Protein 7SRQ (pdb70)

Structure (mmCIF, N/CA/C/O backbone):
data_7SRQ
#
_entry.id   7SRQ
#
_cell.length_a   1.00
_cell.length_b   1.00
_cell.length_c   1.00
_cell.angle_alpha   90.00
_cell.angle_beta   90.00
_cell.angle_gamma   90.00
#
_symmetry.space_group_name_H-M   'P 1'
#
loop_
_entity.id
_entity.type
_entity.pdbx_description
1 polymer '5-hydroxytryptamine receptor 2B'
2 non-polymer 2-acetamido-2-deoxy-beta-D-glucopyranose
3 non-polymer (8alpha)-N,N-diethyl-6-methyl-9,10-didehydroergoline-8-carboxamide
#
loop_
_atom_site.group_PDB
_atom_site.id
_atom_site.type_symbol
_atom_site.label_atom_id
_atom_site.label_alt_id
_atom_site.label_comp_id
_atom_site.label_asym_id
_atom_site.label_entity_id
_atom_site.label_seq_id
_atom_site.pdbx_PDB_ins_code
_atom_site.Cartn_x
_atom_site.Cartn_y
_atom_site.Cartn_z
_atom_site.occupancy
_atom_site.B_iso_or_equiv
_atom_site.auth_seq_id
_atom_site.auth_comp_id
_atom_site.auth_asym_id
_atom_site.auth_atom_id
_atom_site.pdbx_PDB_model_num
ATOM 1 N N . TRP A 1 21 ? 151.748 131.746 156.158 1.00 62.30 56 TRP R N 1
ATOM 2 C CA . TRP A 1 21 ? 150.660 132.657 156.493 1.00 62.30 56 TRP R CA 1
A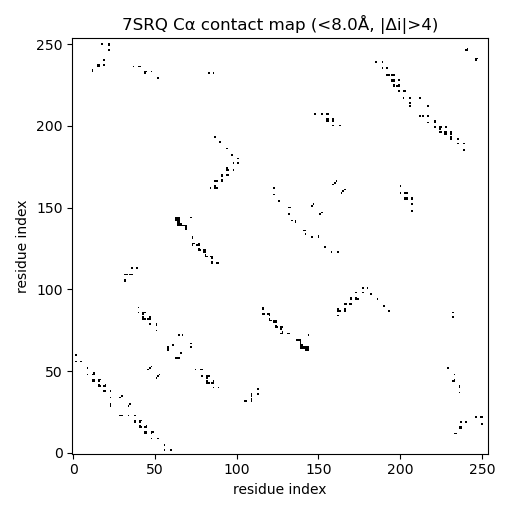TOM 3 C C . TRP A 1 21 ? 150.554 133.761 155.445 1.00 62.30 56 TRP R C 1
ATOM 4 O O . TRP A 1 21 ? 150.956 133.577 154.296 1.00 62.30 56 TRP R O 1
ATOM 15 N N . ALA A 1 22 ? 150.006 134.910 155.848 1.00 56.36 57 AL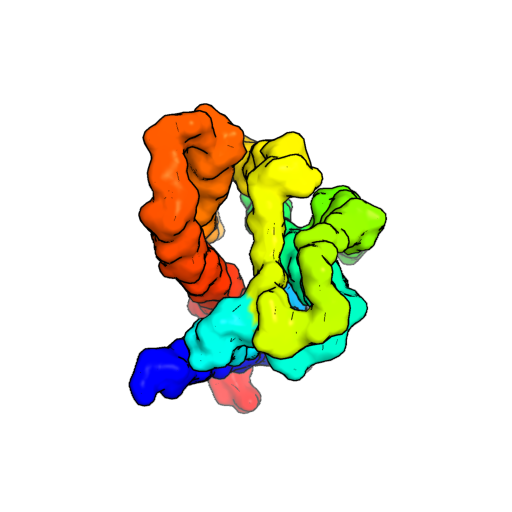A R N 1
ATOM 16 C CA . ALA A 1 22 ? 149.905 136.041 154.933 1.00 56.36 57 ALA R CA 1
ATOM 17 C C . ALA A 1 22 ? 151.271 136.644 154.634 1.00 56.36 57 ALA R C 1
ATOM 18 O O . ALA A 1 22 ? 151.435 137.338 153.624 1.00 56.36 57 ALA R O 1
ATOM 20 N N . ALA A 1 23 ? 152.258 136.396 155.499 1.00 53.49 58 ALA R N 1
ATOM 21 C CA . ALA A 1 23 ? 153.591 136.950 155.287 1.00 53.49 58 ALA R CA 1
ATOM 22 C C . ALA A 1 23 ? 154.227 136.399 154.017 1.00 53.49 58 ALA R C 1
ATOM 23 O O . ALA A 1 23 ? 154.903 137.131 153.285 1.00 53.49 58 ALA R O 1
ATOM 25 N N . LEU A 1 24 ? 154.032 135.106 153.744 1.00 53.38 59 LEU R N 1
ATOM 26 C CA . LEU A 1 24 ? 154.589 134.517 152.530 1.00 53.38 59 LEU R CA 1
ATOM 27 C C . LEU A 1 24 ? 153.984 135.149 151.281 1.00 53.38 59 LEU R C 1
ATOM 28 O O . LEU A 1 24 ? 154.705 135.473 150.329 1.00 53.38 59 LEU R O 1
ATOM 30 N N . LEU A 1 25 ? 152.662 135.334 151.268 1.00 51.93 60 LEU R N 1
ATOM 31 C CA . LEU A 1 25 ? 152.014 135.983 150.132 1.00 51.93 60 LEU R CA 1
ATOM 32 C C . LEU A 1 25 ? 152.492 137.421 149.979 1.00 51.93 60 LEU R C 1
ATOM 33 O O . LEU A 1 25 ? 152.761 137.884 148.863 1.00 51.93 60 LEU R O 1
ATOM 35 N N . ILE A 1 26 ? 152.615 138.142 151.095 1.00 50.66 61 ILE R N 1
ATOM 36 C CA . ILE A 1 26 ? 153.100 139.515 151.028 1.00 50.66 61 ILE R CA 1
ATOM 37 C C . ILE A 1 26 ? 154.509 139.563 150.453 1.00 50.66 61 ILE R C 1
ATOM 38 O O . ILE A 1 26 ? 154.803 140.409 149.607 1.00 50.66 61 ILE R O 1
ATOM 43 N N . LEU A 1 27 ? 155.393 138.660 150.883 1.00 49.29 62 LEU R N 1
ATOM 44 C CA . LEU A 1 27 ? 156.753 138.628 150.348 1.00 49.29 62 LEU R CA 1
ATOM 45 C C . LEU A 1 27 ? 156.753 138.290 148.860 1.00 49.29 62 LEU R C 1
ATOM 46 O O . LEU A 1 27 ? 157.540 138.845 148.079 1.00 49.29 62 LEU R O 1
ATOM 48 N N . MET A 1 28 ? 155.889 137.358 148.455 1.00 50.17 63 MET R N 1
ATOM 49 C CA . MET A 1 28 ? 155.747 137.014 147.048 1.00 50.17 63 MET R CA 1
ATOM 50 C C . MET A 1 28 ? 155.181 138.166 146.226 1.00 50.17 63 MET R C 1
ATOM 51 O O . MET A 1 28 ? 155.337 138.166 145.001 1.00 50.17 63 MET R O 1
ATOM 56 N N . VAL A 1 29 ? 154.521 139.136 146.865 1.00 48.24 64 VAL R N 1
ATOM 57 C CA . VAL A 1 29 ? 154.114 140.368 146.189 1.00 48.24 64 VAL R CA 1
ATOM 58 C C . VAL A 1 29 ? 155.202 141.441 146.215 1.00 48.24 64 VAL R C 1
ATOM 59 O O . VAL A 1 29 ? 155.284 142.252 145.282 1.00 48.24 64 VAL R O 1
ATOM 63 N N . ILE A 1 30 ? 156.044 141.470 147.249 1.00 46.06 65 ILE R N 1
ATOM 64 C CA . ILE A 1 30 ? 157.190 142.377 147.265 1.00 46.06 65 ILE R CA 1
ATOM 65 C C . ILE A 1 30 ? 158.238 142.020 146.217 1.00 46.06 65 ILE R C 1
ATOM 66 O O . ILE A 1 30 ? 158.810 142.932 145.601 1.00 46.06 65 ILE R O 1
ATOM 71 N N . ILE A 1 31 ? 158.511 140.730 146.001 1.00 47.33 66 ILE R N 1
ATOM 72 C CA . ILE A 1 31 ? 159.534 140.341 145.023 1.00 47.33 66 ILE R CA 1
ATOM 73 C C . ILE A 1 31 ? 159.303 140.974 143.652 1.00 47.33 66 ILE R C 1
ATOM 74 O O . ILE A 1 31 ? 160.272 141.478 143.058 1.00 47.33 66 ILE R O 1
ATOM 79 N N . PRO A 1 32 ? 158.083 140.988 143.094 1.00 44.47 67 PRO R N 1
ATOM 80 C CA . PRO A 1 32 ? 157.890 141.677 141.807 1.00 44.47 67 PRO R CA 1
ATOM 81 C C . PRO A 1 32 ? 158.236 143.154 141.840 1.00 44.47 67 PRO R C 1
ATOM 82 O O . PRO A 1 32 ? 158.641 143.702 140.811 1.00 44.47 67 PRO R O 1
ATOM 86 N N . THR A 1 33 ? 158.076 143.822 142.984 1.00 43.40 68 THR R N 1
ATOM 87 C CA . THR A 1 33 ? 158.413 145.241 143.050 1.00 43.40 68 THR R CA 1
ATOM 88 C C . THR A 1 33 ? 159.897 145.463 142.780 1.00 43.40 68 THR R C 1
ATOM 89 O O . THR A 1 33 ? 160.270 146.372 142.030 1.00 43.40 68 THR R O 1
ATOM 93 N N . ILE A 1 34 ? 160.758 144.634 143.372 1.00 44.95 69 ILE R N 1
ATOM 94 C CA . ILE A 1 34 ? 162.184 144.718 143.078 1.00 44.95 69 ILE R CA 1
ATOM 95 C C . ILE A 1 34 ? 162.464 144.261 141.651 1.00 44.95 69 ILE R C 1
ATOM 96 O O . ILE A 1 34 ? 163.275 144.867 140.940 1.00 44.95 69 ILE R O 1
ATOM 101 N N . GLY A 1 35 ? 161.801 143.190 141.207 1.00 45.90 70 GLY R N 1
ATOM 102 C CA . GLY A 1 35 ? 162.108 142.639 139.893 1.00 45.90 70 GLY R CA 1
ATOM 103 C C . GLY A 1 35 ? 161.784 143.587 138.752 1.00 45.90 70 GLY R C 1
ATOM 104 O O . GLY A 1 35 ? 162.591 143.779 137.838 1.00 45.90 70 GLY R O 1
ATOM 105 N N . GLY A 1 36 ? 160.598 144.192 138.786 1.00 44.32 71 GLY R N 1
ATOM 106 C CA . GLY A 1 36 ? 160.164 145.007 137.663 1.00 44.32 71 GLY R CA 1
ATOM 107 C C . GLY A 1 36 ? 161.026 146.238 137.461 1.00 44.32 71 GLY R C 1
ATOM 108 O O . GLY A 1 36 ? 161.389 146.578 136.332 1.00 44.32 71 GLY R O 1
ATOM 109 N N . ASN A 1 37 ? 161.358 146.927 138.552 1.00 44.57 72 ASN R N 1
ATOM 110 C CA . ASN A 1 37 ? 162.165 148.136 138.441 1.00 44.57 72 ASN R CA 1
ATOM 111 C C . ASN A 1 37 ? 163.565 147.836 137.920 1.00 44.57 72 ASN R C 1
ATOM 112 O O . ASN A 1 37 ? 164.091 148.592 137.092 1.00 44.57 72 ASN R O 1
ATOM 117 N N . THR A 1 38 ? 164.184 146.747 138.383 1.00 48.17 73 THR R N 1
ATOM 118 C CA . THR A 1 38 ? 165.515 146.412 137.891 1.00 48.17 73 THR R CA 1
ATOM 119 C C . THR A 1 38 ? 165.456 145.959 136.436 1.00 48.17 73 THR R C 1
ATOM 120 O O . THR A 1 38 ? 166.369 146.241 135.654 1.00 48.17 73 THR R O 1
ATOM 124 N N . LEU A 1 39 ? 164.366 145.294 136.039 1.00 50.79 74 LEU R N 1
ATOM 125 C CA . LEU A 1 39 ? 164.184 144.977 134.624 1.00 50.79 74 LEU R CA 1
ATOM 126 C C . LEU A 1 39 ? 164.070 146.241 133.780 1.00 50.79 74 LEU R C 1
ATOM 127 O O . LEU A 1 39 ? 164.666 146.329 132.700 1.00 50.79 74 LEU R O 1
ATOM 132 N N . VAL A 1 40 ? 163.318 147.234 134.258 1.00 49.89 75 VAL R N 1
ATOM 133 C CA . VAL A 1 40 ? 163.157 148.475 133.499 1.00 49.89 75 VAL R CA 1
ATOM 134 C C . VAL A 1 40 ? 164.491 149.206 133.377 1.00 49.89 75 VAL R C 1
ATOM 135 O O . VAL A 1 40 ? 164.865 149.677 132.294 1.00 49.89 75 VAL R O 1
ATOM 139 N N . ILE A 1 41 ? 165.230 149.311 134.485 1.00 50.01 76 ILE R N 1
ATOM 140 C CA . ILE A 1 41 ? 166.502 150.025 134.430 1.00 50.01 76 ILE R CA 1
ATOM 141 C C . ILE A 1 41 ? 167.512 149.267 133.573 1.00 50.01 76 ILE R C 1
ATOM 142 O O . ILE A 1 41 ? 168.317 149.884 132.864 1.00 50.01 76 ILE R O 1
ATOM 147 N N . LEU A 1 42 ? 167.482 147.929 133.600 1.00 52.11 77 LEU R N 1
ATOM 148 C CA . LEU A 1 42 ? 168.353 147.149 132.729 1.00 52.11 77 LEU R CA 1
ATOM 149 C C . LEU A 1 42 ? 167.991 147.350 131.264 1.00 52.11 77 LEU R C 1
ATOM 150 O O . LEU A 1 42 ? 168.875 147.421 130.404 1.00 52.11 77 LEU R O 1
ATOM 152 N N . ALA A 1 43 ? 166.694 147.433 130.959 1.00 52.98 78 ALA R N 1
ATOM 153 C CA . ALA A 1 43 ? 166.270 147.689 129.587 1.00 52.98 78 ALA R CA 1
ATOM 154 C C . ALA A 1 43 ? 166.756 149.050 129.112 1.00 52.98 78 ALA R C 1
ATOM 155 O O . ALA A 1 43 ? 167.207 149.200 127.970 1.00 52.98 78 ALA R O 1
ATOM 157 N N . VAL A 1 44 ? 166.666 150.061 129.977 1.00 50.37 79 VAL R N 1
ATOM 158 C CA . VAL A 1 44 ? 167.109 151.397 129.589 1.00 50.37 79 VAL R CA 1
ATOM 159 C C . VAL A 1 44 ? 168.624 151.436 129.407 1.00 50.37 79 VAL R C 1
ATOM 160 O O . VAL A 1 44 ? 169.132 152.030 128.448 1.00 50.37 79 VAL R O 1
ATOM 164 N N . SER A 1 45 ? 169.372 150.807 130.319 1.00 54.15 80 SER R N 1
ATOM 165 C CA . SER A 1 45 ? 170.828 150.922 130.287 1.00 54.15 80 SER R CA 1
ATOM 166 C C . SER A 1 45 ? 171.448 150.044 129.203 1.00 54.15 80 SER R C 1
ATOM 167 O O . SER A 1 45 ? 172.482 150.401 128.627 1.00 54.15 80 SER R O 1
ATOM 170 N N . LEU A 1 46 ? 170.843 148.888 128.919 1.00 55.24 81 LEU R N 1
ATOM 171 C CA . LEU A 1 46 ? 171.476 147.923 128.026 1.00 55.24 81 LEU R CA 1
ATOM 172 C C . LEU A 1 46 ? 171.398 148.359 126.568 1.00 55.24 81 LEU R C 1
ATOM 173 O O . LEU A 1 46 ? 172.382 148.238 125.828 1.00 55.24 81 LEU R O 1
ATOM 175 N N . GLU A 1 47 ? 170.248 148.866 126.134 1.00 56.50 82 GLU R N 1
ATOM 176 C CA . GLU A 1 47 ? 170.009 149.146 124.727 1.00 56.50 82 GLU R CA 1
ATOM 177 C C . GLU A 1 47 ? 170.229 150.621 124.424 1.00 56.50 82 GLU R C 1
ATOM 178 O O . GLU A 1 47 ? 170.258 151.469 125.320 1.00 56.50 82 GLU R O 1
ATOM 180 N N . LYS A 1 48 ? 170.387 150.914 123.131 1.00 57.36 83 LYS R N 1
ATOM 181 C CA . LYS A 1 48 ? 170.610 152.270 122.657 1.00 57.36 83 LYS R CA 1
ATOM 182 C C . LYS A 1 48 ? 169.482 152.811 121.790 1.00 57.36 83 LYS R C 1
ATOM 183 O O . LYS A 1 48 ? 169.451 154.021 121.538 1.00 57.36 83 LYS R O 1
ATOM 185 N N . LYS A 1 49 ? 168.562 151.963 121.326 1.00 56.00 84 LYS R N 1
ATOM 186 C CA . LYS A 1 49 ? 167.439 152.445 120.530 1.00 56.00 84 LYS R CA 1
ATOM 187 C C . LYS A 1 49 ? 166.349 153.067 121.391 1.00 56.00 84 LYS R C 1
ATOM 188 O O . LYS A 1 49 ? 165.444 153.714 120.853 1.00 56.00 84 LYS R O 1
ATOM 190 N N . LEU A 1 50 ? 166.413 152.884 122.710 1.00 54.38 85 LEU R N 1
ATOM 191 C CA . LEU A 1 50 ? 165.448 153.449 123.643 1.00 54.38 85 LEU R CA 1
ATOM 192 C C . LEU A 1 50 ? 166.036 154.598 124.453 1.00 54.38 85 LEU R C 1
ATOM 193 O O . LEU A 1 50 ? 165.634 154.808 125.602 1.00 54.38 85 LEU R O 1
ATOM 198 N N . GLN A 1 51 ? 166.978 155.344 123.879 1.00 52.71 86 GLN R N 1
ATOM 199 C CA . GLN A 1 51 ? 167.735 156.353 124.609 1.00 52.71 86 GLN R CA 1
ATOM 200 C C . GLN A 1 51 ? 167.126 157.746 124.543 1.00 52.71 86 GLN R C 1
ATOM 201 O O . GLN A 1 51 ? 167.764 158.699 125.000 1.00 52.71 86 GLN R O 1
ATOM 207 N N . TYR A 1 52 ? 165.925 157.899 123.986 1.00 49.63 87 TYR R N 1
ATOM 208 C CA . TYR A 1 52 ? 165.314 159.220 123.915 1.00 49.63 87 TYR R CA 1
ATOM 209 C C . TYR A 1 52 ? 165.007 159.736 125.316 1.00 49.63 87 TYR R C 1
ATOM 210 O O . TYR A 1 52 ? 164.782 158.959 126.248 1.00 49.63 87 TYR R O 1
ATOM 219 N N . ALA A 1 53 ? 165.005 161.065 125.455 1.00 44.32 88 ALA R N 1
ATOM 220 C CA . ALA A 1 53 ? 165.055 161.700 126.768 1.00 44.32 88 ALA R CA 1
ATOM 221 C C . ALA A 1 53 ? 163.846 161.391 127.642 1.00 44.32 88 ALA R C 1
ATOM 222 O O . ALA A 1 53 ? 163.959 161.462 128.871 1.00 44.32 88 ALA R O 1
ATOM 224 N N . THR A 1 54 ? 162.695 161.059 127.053 1.00 44.59 89 THR R N 1
ATOM 225 C CA . THR A 1 54 ? 161.504 160.827 127.866 1.00 44.59 89 THR R CA 1
ATOM 226 C C . THR A 1 54 ? 161.653 159.578 128.729 1.00 44.59 89 THR R C 1
ATOM 227 O O . THR A 1 54 ? 161.003 159.456 129.773 1.00 44.59 89 THR R O 1
ATOM 231 N N . ASN A 1 55 ? 162.507 158.640 128.311 1.00 45.70 90 ASN R N 1
ATOM 232 C CA . ASN A 1 55 ? 162.734 157.435 129.105 1.00 45.70 90 ASN R CA 1
ATOM 233 C C . ASN A 1 55 ? 163.605 157.732 130.320 1.00 45.70 90 ASN R C 1
ATOM 234 O O . ASN A 1 55 ? 163.545 157.021 131.335 1.00 45.70 90 ASN R O 1
ATOM 239 N N . TYR A 1 56 ? 164.429 158.778 130.233 1.00 43.55 91 TYR R N 1
ATOM 240 C CA . TYR A 1 56 ? 165.245 159.170 131.374 1.00 43.55 91 TYR R CA 1
ATOM 241 C C . TYR A 1 56 ? 164.370 159.562 132.555 1.00 43.55 91 TYR R C 1
ATOM 242 O O . TYR A 1 56 ? 164.756 159.376 133.715 1.00 43.55 91 TYR R O 1
ATOM 251 N N . PHE A 1 57 ? 163.186 160.112 132.280 1.00 40.26 92 PHE R N 1
ATOM 252 C CA . PHE A 1 57 ? 162.269 160.459 133.358 1.00 40.26 92 PHE R CA 1
ATOM 253 C C . PHE A 1 57 ? 161.628 159.214 133.960 1.00 40.26 92 PHE R C 1
ATOM 254 O O . PHE A 1 57 ? 161.392 159.163 135.172 1.00 40.26 92 PHE R O 1
ATOM 262 N N . LEU A 1 58 ? 161.331 158.208 133.131 1.00 40.95 93 LEU R N 1
ATOM 263 C CA . LEU A 1 58 ? 160.833 156.934 133.643 1.00 40.95 93 LEU R CA 1
ATOM 264 C C . LEU A 1 58 ? 161.869 156.240 134.514 1.00 40.95 93 LEU R C 1
ATOM 265 O O . LEU A 1 58 ? 161.514 155.469 135.417 1.00 40.95 93 LEU R O 1
ATOM 270 N N . MET A 1 59 ? 163.153 156.475 134.231 1.00 42.42 94 MET R N 1
ATOM 271 C CA . MET A 1 59 ? 164.209 155.945 135.089 1.00 42.42 94 MET R CA 1
ATOM 272 C C . MET A 1 59 ? 164.029 156.401 136.534 1.00 42.42 94 MET R C 1
ATOM 273 O O . MET A 1 59 ? 164.344 155.657 137.473 1.00 42.42 94 MET R O 1
ATOM 278 N N . SER A 1 60 ? 163.539 157.628 136.732 1.00 38.67 95 SER R N 1
ATOM 279 C CA . SER A 1 60 ? 163.312 158.132 138.083 1.00 38.67 95 SER R CA 1
ATOM 280 C C . SER A 1 60 ? 162.241 157.325 138.805 1.00 38.67 95 SER R C 1
ATOM 281 O O . SER A 1 60 ? 162.417 156.949 139.971 1.00 38.67 95 SER R O 1
ATOM 284 N N . LEU A 1 61 ? 161.126 157.041 138.126 1.00 38.67 96 LEU R N 1
ATOM 285 C CA . LEU A 1 61 ? 160.113 156.171 138.713 1.00 38.67 96 LEU R CA 1
ATOM 286 C C . LEU A 1 61 ? 160.687 154.799 139.025 1.00 38.67 96 LEU R C 1
ATOM 287 O O . LEU A 1 61 ? 160.428 154.238 140.098 1.00 38.67 96 LEU R O 1
ATOM 292 N N . ALA A 1 62 ? 161.476 154.246 138.101 1.00 39.19 97 ALA R N 1
ATOM 293 C CA . ALA A 1 62 ? 162.053 152.925 138.326 1.00 39.19 97 ALA R CA 1
ATOM 294 C C . ALA A 1 62 ? 162.907 152.902 139.588 1.00 39.19 97 ALA R C 1
ATOM 295 O O . ALA A 1 62 ? 162.723 152.038 140.454 1.00 39.19 97 ALA R O 1
ATOM 297 N N . VAL A 1 63 ? 163.820 153.865 139.728 1.00 38.67 98 VAL R N 1
ATOM 298 C CA . VAL A 1 63 ? 164.737 153.849 140.866 1.00 38.67 98 VAL R CA 1
ATOM 299 C C . VAL A 1 63 ? 163.988 154.133 142.164 1.00 38.67 98 VAL R C 1
ATOM 300 O O . VAL A 1 63 ? 164.270 153.527 143.206 1.00 38.67 98 VAL R O 1
ATOM 304 N N . ALA A 1 64 ? 163.006 155.042 142.123 1.00 38.67 99 ALA R N 1
ATOM 305 C CA . ALA A 1 64 ? 162.250 155.353 143.332 1.00 38.67 99 ALA R CA 1
ATOM 306 C C . ALA A 1 64 ? 161.455 154.147 143.815 1.00 38.67 99 ALA R C 1
ATOM 307 O O . ALA A 1 64 ? 161.483 153.811 145.007 1.00 38.67 99 ALA R O 1
ATOM 309 N N . ASP A 1 65 ? 160.744 153.476 142.905 1.00 38.67 100 ASP R N 1
ATOM 310 C CA . ASP A 1 65 ? 159.969 152.304 143.297 1.00 38.67 100 ASP R CA 1
ATOM 311 C C . ASP A 1 65 ? 160.877 151.167 143.750 1.00 38.67 100 ASP R C 1
ATOM 312 O O . ASP A 1 65 ? 160.537 150.430 144.685 1.00 38.67 100 ASP R O 1
ATOM 317 N N . LEU A 1 66 ? 162.036 151.009 143.103 1.00 38.67 101 LEU R N 1
ATOM 318 C CA . LEU A 1 66 ? 162.986 149.993 143.541 1.00 38.67 101 LEU R CA 1
ATOM 319 C C . LEU A 1 66 ? 163.451 150.254 144.965 1.00 38.67 101 LEU R C 1
ATOM 320 O O . LEU A 1 66 ? 163.501 149.332 145.786 1.00 38.67 101 LEU R O 1
ATOM 325 N N . LEU A 1 67 ? 163.787 151.508 145.279 1.00 38.67 102 LEU R N 1
ATOM 326 C CA . LEU A 1 67 ? 164.209 151.839 146.636 1.00 38.67 102 LEU R CA 1
ATOM 327 C C . LEU A 1 67 ? 163.085 151.602 147.637 1.00 38.67 102 LEU R C 1
ATOM 328 O O . LEU A 1 67 ? 163.320 151.073 148.733 1.00 38.67 102 LEU R O 1
ATOM 333 N N . VAL A 1 68 ? 161.855 151.983 147.277 1.00 38.67 103 VAL R N 1
ATOM 334 C CA . VAL A 1 68 ? 160.720 151.767 148.172 1.00 38.67 103 VAL R CA 1
ATOM 335 C C . VAL A 1 68 ? 160.575 150.286 148.491 1.00 38.67 103 VAL R C 1
ATOM 336 O O . VAL A 1 68 ? 160.548 149.887 149.661 1.00 38.67 103 VAL R O 1
ATOM 340 N N . GLY A 1 69 ? 160.532 149.448 147.454 1.00 38.67 104 GLY R N 1
ATOM 341 C CA . GLY A 1 69 ? 160.372 148.021 147.677 1.00 38.67 104 GLY R CA 1
ATOM 342 C C . GLY A 1 69 ? 161.536 147.410 148.433 1.00 38.67 104 GLY R C 1
ATOM 343 O O . GLY A 1 69 ? 161.350 146.502 149.248 1.00 38.67 104 GLY R O 1
ATOM 344 N N . LEU A 1 70 ? 162.750 147.898 148.177 1.00 38.67 105 LEU R N 1
ATOM 345 C CA . LEU A 1 70 ? 163.928 147.331 148.820 1.00 38.67 105 LEU R CA 1
ATOM 346 C C . LEU A 1 70 ? 163.973 147.661 150.306 1.00 38.67 105 LEU R C 1
ATOM 347 O O . LEU A 1 70 ? 164.384 146.824 151.117 1.00 38.67 105 LEU R O 1
ATOM 352 N N . PHE A 1 71 ? 163.557 148.869 150.688 1.00 38.67 106 PHE R N 1
ATOM 353 C CA . PHE A 1 71 ? 163.774 149.339 152.051 1.00 38.67 106 PHE R CA 1
ATOM 354 C C . PHE A 1 71 ? 162.496 149.415 152.878 1.00 38.67 106 PHE R C 1
ATOM 355 O O . PHE A 1 71 ? 162.432 148.825 153.960 1.00 38.67 106 PHE R O 1
ATOM 363 N N . VAL A 1 72 ? 161.473 150.130 152.407 1.00 38.67 107 VAL R N 1
ATOM 364 C CA . VAL A 1 72 ? 160.347 150.465 153.276 1.00 38.67 107 VAL R CA 1
ATOM 365 C C . VAL A 1 72 ? 159.505 149.230 153.577 1.00 38.67 107 VAL R C 1
ATOM 366 O O . VAL A 1 72 ? 159.116 148.992 154.727 1.00 38.67 107 VAL R O 1
ATOM 370 N N . MET A 1 73 ? 159.206 148.434 152.554 1.00 38.67 108 MET R N 1
ATOM 371 C CA . MET A 1 73 ? 158.264 147.323 152.675 1.00 38.67 108 MET R CA 1
ATOM 372 C C . MET A 1 73 ? 158.704 146.246 153.668 1.00 38.67 108 MET R C 1
ATOM 373 O O . MET A 1 73 ? 157.878 145.801 154.477 1.00 38.67 108 MET R O 1
ATOM 378 N N . PRO A 1 74 ? 159.960 145.774 153.637 1.00 38.67 109 PRO R N 1
ATOM 379 C CA . PRO A 1 74 ? 160.359 144.760 154.629 1.00 38.67 109 PRO R CA 1
ATOM 380 C C . PRO A 1 74 ? 160.198 145.223 156.066 1.00 38.67 109 PRO R C 1
ATOM 381 O O . PRO A 1 74 ? 159.794 144.433 156.930 1.00 38.67 109 PRO R O 1
ATOM 385 N N . ILE A 1 75 ? 160.505 146.490 156.345 1.00 38.67 110 ILE R N 1
ATOM 386 C CA . ILE A 1 75 ? 160.354 147.005 157.701 1.00 38.67 110 ILE R CA 1
ATOM 387 C C . ILE A 1 75 ? 158.892 146.958 158.120 1.00 38.67 110 ILE R C 1
ATOM 388 O O . ILE A 1 75 ? 158.568 146.598 159.257 1.00 38.67 110 ILE R O 1
ATOM 393 N N . ALA A 1 76 ? 157.987 147.307 157.204 1.00 38.67 111 ALA R N 1
ATOM 394 C CA . ALA A 1 76 ? 156.561 147.200 157.492 1.00 38.67 111 ALA R CA 1
ATOM 395 C C . ALA A 1 76 ? 156.155 145.753 157.746 1.00 38.67 111 ALA R C 1
ATOM 396 O O . ALA A 1 76 ? 155.336 145.477 158.630 1.00 38.67 111 ALA R O 1
ATOM 398 N N . LEU A 1 77 ? 156.712 144.815 156.975 1.00 39.34 112 LEU R N 1
ATOM 399 C CA . LEU A 1 77 ? 156.376 143.408 157.177 1.00 39.34 112 LEU R CA 1
ATOM 400 C C . LEU A 1 77 ? 156.806 142.931 158.561 1.00 39.34 112 LEU R C 1
ATOM 401 O O . LEU A 1 77 ? 156.042 142.251 159.256 1.00 39.34 112 LEU R O 1
ATOM 406 N N . LEU A 1 78 ? 158.028 143.275 158.979 1.00 39.29 113 LEU R N 1
ATOM 407 C CA . LEU A 1 78 ? 158.470 142.901 160.323 1.00 39.29 113 LEU R CA 1
ATOM 408 C C . LEU A 1 78 ? 157.670 143.622 161.404 1.00 39.29 113 LEU R C 1
ATOM 409 O O . LEU A 1 78 ? 157.441 143.067 162.485 1.00 39.29 113 LEU R O 1
ATOM 414 N N . THR A 1 79 ? 157.242 144.859 161.139 1.00 39.25 114 THR R N 1
ATOM 415 C CA . THR A 1 79 ? 156.388 145.559 162.095 1.00 39.25 114 THR R CA 1
ATOM 416 C C . THR A 1 79 ? 155.042 144.858 162.235 1.00 39.25 114 THR R C 1
ATOM 417 O O . THR A 1 79 ? 154.432 144.869 163.310 1.00 39.25 114 THR R O 1
ATOM 421 N N . ILE A 1 80 ? 154.556 144.254 161.151 1.00 40.84 115 ILE R N 1
ATOM 422 C CA . ILE A 1 80 ? 153.350 143.436 161.242 1.00 40.84 115 ILE R CA 1
ATOM 423 C C . ILE A 1 80 ? 153.628 142.156 162.025 1.00 40.84 115 ILE R C 1
ATOM 424 O O . ILE A 1 80 ? 152.824 141.742 162.868 1.00 40.84 115 ILE R O 1
ATOM 429 N N . MET A 1 81 ? 154.768 141.510 161.760 1.00 44.34 116 MET R N 1
ATOM 430 C CA . MET A 1 81 ? 155.081 140.245 162.423 1.00 44.34 116 MET R CA 1
ATOM 431 C C . MET A 1 81 ? 155.269 140.431 163.925 1.00 44.34 116 MET R C 1
ATOM 432 O O . MET A 1 81 ? 154.639 139.736 164.730 1.00 44.34 116 MET R O 1
ATOM 437 N N . PHE A 1 82 ? 156.132 141.364 164.322 1.00 42.35 117 PHE R N 1
ATOM 438 C CA . PHE A 1 82 ? 156.353 141.690 165.727 1.00 42.35 117 PHE R CA 1
ATOM 439 C C . PHE A 1 82 ? 155.424 142.844 166.078 1.00 42.35 117 PHE R C 1
ATOM 440 O O . PHE A 1 82 ? 155.551 143.939 165.522 1.00 42.35 117 PHE R O 1
ATOM 448 N N . GLU A 1 83 ? 154.516 142.613 167.026 1.00 41.49 118 GLU R N 1
ATOM 449 C CA . GLU A 1 83 ? 153.349 143.474 167.167 1.00 41.49 118 GLU R CA 1
ATOM 450 C C . GLU A 1 83 ? 153.719 144.873 167.643 1.00 41.49 118 GLU R C 1
ATOM 451 O O . GLU A 1 83 ? 153.899 145.105 168.843 1.00 41.49 118 GLU R O 1
ATOM 453 N N . ALA A 1 84 ? 153.824 145.805 166.692 1.00 41.30 119 ALA R N 1
ATOM 454 C CA . ALA A 1 84 ? 154.039 147.226 166.971 1.00 41.30 119 ALA R CA 1
ATOM 455 C C . ALA A 1 84 ? 155.318 147.466 167.769 1.00 41.30 119 ALA R C 1
ATOM 456 O O . ALA A 1 84 ? 155.482 148.498 168.423 1.00 41.30 119 ALA R O 1
ATOM 458 N N . MET A 1 85 ? 156.246 146.515 167.703 1.00 40.44 120 MET R N 1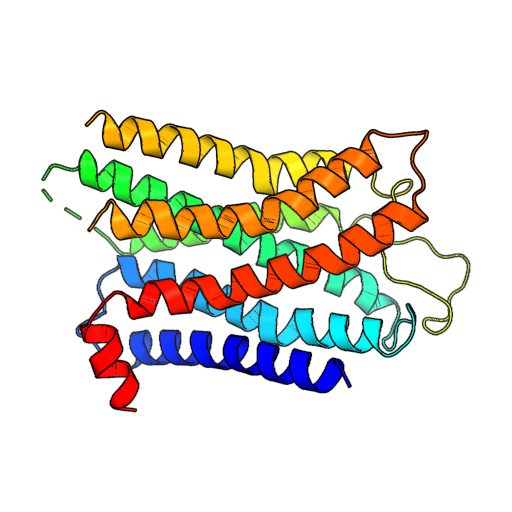
ATOM 459 C CA . MET A 1 85 ? 157.496 146.581 168.451 1.00 40.44 120 MET R CA 1
ATOM 460 C C . MET A 1 85 ? 158.631 146.863 167.480 1.00 40.44 120 MET R C 1
ATOM 461 O O . MET A 1 85 ? 158.766 146.175 166.462 1.00 40.44 120 MET R O 1
ATOM 466 N N . TRP A 1 86 ? 159.439 147.868 167.791 1.00 38.67 121 TRP R N 1
ATOM 467 C CA . TRP A 1 86 ? 160.561 148.210 166.931 1.00 38.67 121 TRP R CA 1
ATOM 468 C C . TRP A 1 86 ? 161.696 147.211 167.132 1.00 38.67 121 TRP R C 1
ATOM 469 O O . TRP A 1 86 ? 162.194 147.063 168.257 1.00 38.67 121 TRP R O 1
ATOM 480 N N . PRO A 1 87 ? 162.133 146.513 166.083 1.00 38.67 122 PRO R N 1
ATOM 481 C CA . PRO A 1 87 ? 163.271 145.586 166.205 1.00 38.67 122 PRO R CA 1
ATOM 482 C C . PRO A 1 87 ? 164.635 146.212 165.933 1.00 38.67 122 PRO R C 1
ATOM 483 O O . PRO A 1 87 ? 165.603 145.462 165.768 1.00 38.67 122 PRO R O 1
ATOM 487 N N . LEU A 1 88 ? 164.730 147.536 165.885 1.00 38.67 123 LEU R N 1
ATOM 488 C CA . LEU A 1 88 ? 165.960 148.229 165.528 1.00 38.67 123 LEU R CA 1
ATOM 489 C C . LEU A 1 88 ? 166.301 149.263 166.595 1.00 38.67 123 LEU R C 1
ATOM 490 O O . LEU A 1 88 ? 165.474 149.534 167.475 1.00 38.67 123 LEU R O 1
ATOM 495 N N . PRO A 1 89 ? 167.502 149.844 166.571 1.00 38.67 124 PRO R N 1
ATOM 496 C CA . PRO A 1 89 ? 167.816 150.917 167.520 1.00 38.67 124 PRO R CA 1
ATOM 497 C C . PRO A 1 89 ? 166.866 152.098 167.386 1.00 38.67 124 PRO R C 1
ATOM 498 O O . PRO A 1 89 ? 166.197 152.279 166.366 1.00 38.67 124 PRO R O 1
ATOM 502 N N . LEU A 1 90 ? 166.816 152.909 168.447 1.00 38.67 125 LEU R N 1
ATOM 503 C CA . LEU A 1 90 ? 165.894 154.039 168.498 1.00 38.67 125 LEU R CA 1
ATOM 504 C C . LEU A 1 90 ? 166.183 155.072 167.416 1.00 38.67 125 LEU R C 1
ATOM 505 O O . LEU A 1 90 ? 165.248 155.603 166.806 1.00 38.67 125 LEU R O 1
ATOM 510 N N . VAL A 1 91 ? 167.461 155.368 167.166 1.00 38.67 126 VAL R N 1
ATOM 511 C CA . VAL A 1 91 ? 167.822 156.444 166.245 1.00 38.67 126 VAL R CA 1
ATOM 512 C C . VAL A 1 91 ? 167.277 156.176 164.848 1.00 38.67 126 VAL R C 1
ATOM 513 O O . VAL A 1 91 ? 166.957 157.112 164.106 1.00 38.67 126 VAL R O 1
ATOM 517 N N . LEU A 1 92 ? 167.142 154.904 164.473 1.00 38.67 127 LEU R N 1
ATOM 518 C CA . LEU A 1 92 ? 166.652 154.568 163.143 1.00 38.67 127 LEU R CA 1
ATOM 519 C C . LEU A 1 92 ? 165.161 154.833 162.978 1.00 38.67 127 LEU R C 1
ATOM 520 O O . LEU A 1 92 ? 164.676 154.858 161.842 1.00 38.67 127 LEU R O 1
ATOM 525 N N . CYS A 1 93 ? 164.423 155.022 164.074 1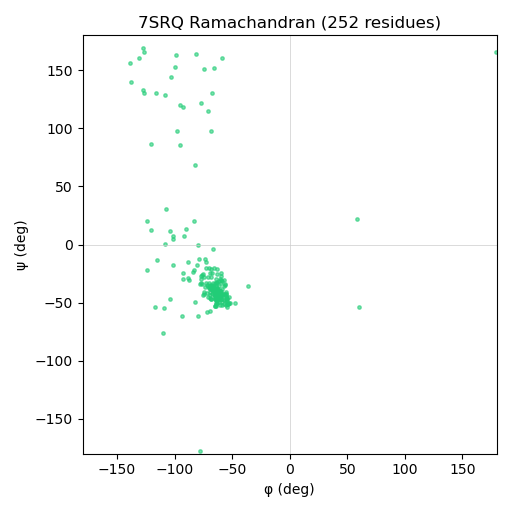.00 38.67 128 CYS R N 1
ATOM 526 C CA . CYS A 1 93 ? 162.978 155.222 163.958 1.00 38.67 128 CYS R CA 1
ATOM 527 C C . CYS A 1 93 ? 162.611 156.486 163.192 1.00 38.67 128 CYS R C 1
ATOM 528 O O . CYS A 1 93 ? 161.758 156.404 162.290 1.00 38.67 128 CYS R O 1
ATOM 531 N N . PRO A 1 94 ? 163.176 157.667 163.481 1.00 38.67 129 PRO R N 1
ATOM 532 C CA . PRO A 1 94 ? 162.843 158.832 162.646 1.00 38.67 129 PRO R CA 1
ATOM 533 C C . PRO A 1 94 ? 163.290 158.683 161.205 1.00 38.67 129 PRO R C 1
ATOM 534 O O . PRO A 1 94 ? 162.495 158.924 160.285 1.00 38.67 129 PRO R O 1
ATOM 538 N N . ALA A 1 95 ? 164.541 158.263 160.987 1.00 38.67 130 ALA R N 1
ATOM 539 C CA . ALA A 1 95 ? 165.096 158.212 159.638 1.00 38.67 130 ALA R CA 1
ATOM 540 C C . ALA A 1 95 ? 164.225 157.378 158.709 1.00 38.67 130 ALA R C 1
ATOM 541 O O . ALA A 1 95 ? 163.878 157.825 157.608 1.00 38.67 130 ALA R O 1
ATOM 543 N N . TRP A 1 96 ? 163.843 156.174 159.145 1.00 38.67 131 TRP R N 1
ATOM 544 C CA . TRP A 1 96 ? 162.942 155.348 158.349 1.00 38.67 131 TRP R CA 1
ATOM 545 C C . TRP A 1 96 ? 161.701 156.126 157.945 1.00 38.67 131 TRP R C 1
ATOM 546 O O . TRP A 1 96 ? 161.358 156.190 156.757 1.00 38.67 131 TRP R O 1
ATOM 557 N N . LEU A 1 97 ? 161.043 156.768 158.915 1.00 38.67 132 LEU R N 1
ATOM 558 C CA . LEU A 1 97 ? 159.859 157.557 158.602 1.00 38.67 132 LEU R CA 1
ATOM 559 C C . LEU A 1 97 ? 160.182 158.622 157.566 1.00 38.67 132 LEU R C 1
ATOM 560 O O . LEU A 1 97 ? 159.425 158.816 156.607 1.00 38.67 132 LEU R O 1
ATOM 565 N N . PHE A 1 98 ? 161.328 159.291 157.724 1.00 38.67 133 PHE R N 1
ATOM 566 C CA . PHE A 1 98 ? 161.764 160.263 156.730 1.00 38.67 133 PHE R CA 1
ATOM 567 C C . PHE A 1 98 ? 161.775 159.645 155.341 1.00 38.67 133 PHE R C 1
ATOM 568 O O . PHE A 1 98 ? 161.163 160.182 154.407 1.00 38.67 133 PHE R O 1
ATOM 576 N N . LEU A 1 99 ? 162.405 158.476 155.202 1.00 38.67 134 LEU R N 1
ATOM 577 C CA . LEU A 1 99 ? 162.423 157.806 153.909 1.00 38.67 134 LEU R CA 1
ATOM 578 C C . LEU A 1 99 ? 161.014 157.484 153.438 1.00 38.67 134 LEU R C 1
ATOM 579 O O . LEU A 1 99 ? 160.700 157.674 152.257 1.00 38.67 134 LEU R O 1
ATOM 584 N N . ASP A 1 100 ? 160.146 157.047 154.354 1.00 38.67 135 ASP R N 1
ATOM 585 C CA . ASP A 1 100 ? 158.778 156.701 153.981 1.00 38.67 135 ASP R CA 1
ATOM 586 C C . ASP A 1 100 ? 158.063 157.899 153.369 1.00 38.67 135 ASP R C 1
ATOM 587 O O . ASP A 1 100 ? 157.145 157.742 152.556 1.00 38.67 135 ASP R O 1
ATOM 592 N N . VAL A 1 101 ? 158.482 159.111 153.738 1.00 38.67 136 VAL R N 1
ATOM 593 C CA . VAL A 1 101 ? 157.864 160.301 153.161 1.00 38.67 136 VAL R CA 1
ATOM 594 C C . VAL A 1 101 ? 158.647 160.764 151.940 1.00 38.67 136 VAL R C 1
ATOM 595 O O . VAL A 1 101 ? 158.082 161.341 151.003 1.00 38.67 136 VAL R O 1
ATOM 599 N N . LEU A 1 102 ? 159.956 160.505 151.922 1.00 38.67 137 LEU R N 1
ATOM 600 C CA . LEU A 1 102 ? 160.800 161.052 150.864 1.00 38.67 137 LEU R CA 1
ATOM 601 C C . LEU A 1 102 ? 160.499 160.399 149.522 1.00 38.67 137 LEU R C 1
ATOM 602 O O . LEU A 1 102 ? 160.355 161.084 148.503 1.00 38.67 137 LEU R O 1
ATOM 607 N N . PHE A 1 103 ? 160.398 159.071 149.502 1.00 38.67 138 PHE R N 1
ATOM 608 C CA . PHE A 1 103 ? 160.275 158.366 148.231 1.00 38.67 138 PHE R CA 1
ATOM 609 C C . PHE A 1 103 ? 158.838 158.364 147.726 1.00 38.67 138 PHE R C 1
ATOM 610 O O . PHE A 1 103 ? 158.587 158.698 146.561 1.00 38.67 138 PHE R O 1
ATOM 618 N N . SER A 1 104 ? 157.882 157.998 148.587 1.00 38.67 139 SER R N 1
ATOM 619 C CA . SER A 1 104 ? 156.490 157.892 148.156 1.00 38.67 139 SER R CA 1
ATOM 620 C C . SER A 1 104 ? 156.002 159.192 147.530 1.00 38.67 139 SER R C 1
ATOM 621 O O . SER A 1 104 ? 155.486 159.191 146.405 1.00 38.67 139 SER R O 1
ATOM 624 N N . THR A 1 105 ? 156.186 160.313 148.231 1.00 38.67 140 THR R N 1
ATOM 625 C CA . THR A 1 105 ? 155.834 161.609 147.661 1.00 38.67 140 THR R CA 1
ATOM 626 C C . THR A 1 105 ? 156.541 161.829 146.333 1.00 38.67 140 THR R C 1
ATOM 627 O O . THR A 1 105 ? 155.915 162.243 145.348 1.00 38.67 140 THR R O 1
ATOM 631 N N . ALA A 1 106 ? 157.837 161.509 146.277 1.00 38.67 141 ALA R N 1
ATOM 632 C CA . ALA A 1 106 ? 158.600 161.695 145.049 1.00 38.67 141 ALA R CA 1
ATOM 633 C C . ALA A 1 106 ? 157.967 160.942 143.890 1.00 38.67 141 ALA R C 1
ATOM 634 O O . ALA A 1 106 ? 158.064 161.373 142.735 1.00 38.67 141 ALA R O 1
ATOM 636 N N . SER A 1 107 ? 157.308 159.818 144.176 1.00 38.67 142 SER R N 1
ATOM 637 C CA . SER A 1 107 ? 156.608 159.098 143.120 1.00 38.67 142 SER R CA 1
ATOM 638 C C . SER A 1 107 ? 155.473 159.938 142.548 1.00 38.67 142 SER R C 1
ATOM 639 O O . SER A 1 107 ? 155.418 160.185 141.336 1.00 38.67 142 SER R O 1
ATOM 642 N N . ILE A 1 108 ? 154.593 160.439 143.419 1.00 38.67 143 ILE R N 1
ATOM 643 C CA . ILE A 1 108 ? 153.337 161.021 142.958 1.00 38.67 143 ILE R CA 1
ATOM 644 C C . ILE A 1 108 ? 153.598 162.215 142.053 1.00 38.67 143 ILE R C 1
ATOM 645 O O . ILE A 1 108 ? 153.067 162.294 140.937 1.00 38.67 143 ILE R O 1
ATOM 650 N N . TRP A 1 109 ? 154.452 163.137 142.497 1.00 38.67 144 TRP R N 1
ATOM 651 C CA . TRP A 1 109 ? 154.749 164.318 141.698 1.00 38.67 144 TRP R CA 1
ATOM 652 C C . TRP A 1 109 ? 155.273 163.944 140.320 1.00 38.67 144 TRP R C 1
ATOM 653 O O . TRP A 1 109 ? 154.945 164.619 139.335 1.00 38.67 144 TRP R O 1
ATOM 664 N N . HIS A 1 110 ? 156.052 162.859 140.223 1.00 38.67 145 HIS R N 1
ATOM 665 C CA . HIS A 1 110 ? 156.547 162.432 138.919 1.00 38.67 145 HIS R CA 1
ATOM 666 C C . HIS A 1 110 ? 155.401 162.243 137.939 1.00 38.67 145 HIS R C 1
ATOM 667 O O . HIS A 1 110 ? 155.454 162.744 136.808 1.00 38.67 145 HIS R O 1
ATOM 674 N N . LEU A 1 111 ? 154.339 161.555 138.369 1.00 38.67 146 LEU R N 1
ATOM 675 C CA . LEU A 1 111 ? 153.200 161.345 137.486 1.00 38.67 146 LEU R CA 1
ATOM 676 C C . LEU A 1 111 ? 152.668 162.672 136.967 1.00 38.67 146 LEU R C 1
ATOM 677 O O . LEU A 1 111 ? 152.393 162.813 135.768 1.00 38.67 146 LEU R O 1
ATOM 682 N N . CYS A 1 112 ? 152.571 163.672 137.848 1.00 38.67 147 CYS R N 1
ATOM 683 C CA . CYS A 1 112 ? 152.095 164.983 137.426 1.00 38.67 147 CYS R CA 1
ATOM 684 C C . CYS A 1 112 ? 152.915 165.509 136.257 1.00 38.67 147 CYS R C 1
ATOM 685 O O . CYS A 1 112 ? 152.351 165.964 135.252 1.00 38.67 147 CYS R O 1
ATOM 688 N N . ALA A 1 113 ? 154.244 165.398 136.347 1.00 38.67 148 ALA R N 1
ATOM 689 C CA . ALA A 1 113 ? 155.097 165.885 135.271 1.00 38.67 148 ALA R CA 1
ATOM 690 C C . ALA A 1 113 ? 154.714 165.247 133.945 1.00 38.67 148 ALA R C 1
ATOM 691 O O . ALA A 1 113 ? 154.588 165.943 132.928 1.00 38.67 148 ALA R O 1
ATOM 693 N N . ILE A 1 114 ? 154.450 163.935 133.953 1.00 38.67 149 ILE R N 1
ATOM 694 C CA . ILE A 1 114 ? 154.056 163.256 132.723 1.00 38.67 149 ILE R CA 1
ATOM 695 C C . ILE A 1 114 ? 152.858 163.953 132.102 1.00 38.67 149 ILE R C 1
ATOM 696 O O . ILE A 1 114 ? 152.876 164.311 130.916 1.00 38.67 149 ILE R O 1
ATOM 701 N N . SER A 1 115 ? 151.827 164.220 132.910 1.00 40.03 150 SER R N 1
ATOM 702 C CA . SER A 1 115 ? 150.659 164.923 132.397 1.00 40.03 150 SER R CA 1
ATOM 703 C C . SER A 1 115 ? 151.073 166.233 131.747 1.00 40.03 150 SER R C 1
ATOM 704 O O . SER A 1 115 ? 150.761 166.484 130.574 1.00 40.03 150 SER R O 1
ATOM 707 N N . VAL A 1 116 ? 151.858 167.039 132.468 1.00 40.48 151 VAL R N 1
ATOM 708 C CA . VAL A 1 116 ? 152.311 168.312 131.920 1.00 40.48 151 VAL R CA 1
ATOM 709 C C . VAL A 1 116 ? 153.018 168.084 130.594 1.00 40.48 151 VAL R C 1
ATOM 710 O O . VAL A 1 116 ? 152.732 168.762 129.597 1.00 40.48 151 VAL R O 1
ATOM 714 N N . ASP A 1 117 ? 153.899 167.080 130.546 1.00 42.91 152 ASP R N 1
ATOM 715 C CA . ASP A 1 117 ? 154.614 166.785 129.311 1.00 42.91 152 ASP R CA 1
ATOM 716 C C . ASP A 1 117 ? 153.637 166.596 128.162 1.00 42.91 152 ASP R C 1
ATOM 717 O O . ASP A 1 117 ? 153.736 167.274 127.130 1.00 42.91 152 ASP R O 1
ATOM 722 N N . ARG A 1 118 ? 152.632 165.736 128.358 1.00 46.77 153 ARG R N 1
ATOM 723 C CA . ARG A 1 118 ? 151.678 165.495 127.284 1.00 46.77 153 ARG R CA 1
ATOM 724 C C . ARG A 1 118 ? 150.983 166.786 126.886 1.00 46.77 153 ARG R C 1
ATOM 725 O O . ARG A 1 118 ? 150.845 167.080 125.692 1.00 46.77 153 ARG R O 1
ATOM 733 N N . TYR A 1 119 ? 150.598 167.601 127.875 1.00 45.19 154 TYR R N 1
ATOM 734 C CA . TYR A 1 119 ? 149.998 168.892 127.562 1.00 45.19 154 TYR R CA 1
ATOM 735 C C . TYR A 1 119 ? 150.894 169.682 126.624 1.00 45.19 154 TYR R C 1
ATOM 736 O O . TYR A 1 119 ? 150.457 170.117 125.550 1.00 45.19 154 TYR R O 1
ATOM 745 N N . ILE A 1 120 ? 152.174 169.815 126.981 1.00 46.85 155 ILE R N 1
ATOM 746 C CA . ILE A 1 120 ? 153.093 170.567 126.135 1.00 46.85 155 ILE R CA 1
ATOM 747 C C . ILE A 1 120 ? 153.123 169.956 124.743 1.00 46.85 155 ILE R C 1
ATOM 748 O O . ILE A 1 120 ? 153.034 170.664 123.732 1.00 46.85 155 ILE R O 1
ATOM 753 N N . ALA A 1 121 ? 153.166 168.622 124.676 1.00 46.71 156 ALA R N 1
ATOM 754 C CA . ALA A 1 121 ? 153.187 167.952 123.382 1.00 46.71 156 ALA R CA 1
ATOM 755 C C . ALA A 1 121 ? 151.958 168.322 122.566 1.00 46.71 156 ALA R C 1
ATOM 756 O O . ALA A 1 121 ? 152.064 168.648 121.378 1.00 46.71 156 ALA R O 1
ATOM 758 N N . ILE A 1 122 ? 150.785 168.325 123.204 1.00 46.46 157 ILE R N 1
ATOM 759 C CA . ILE A 1 122 ? 149.555 168.638 122.483 1.00 46.46 157 ILE R CA 1
ATOM 760 C C . ILE A 1 122 ? 149.606 170.064 121.953 1.00 46.46 157 ILE R C 1
ATOM 761 O O . ILE A 1 122 ? 149.065 170.369 120.883 1.00 46.46 157 ILE R O 1
ATOM 766 N N . LYS A 1 123 ? 150.283 170.956 122.679 1.00 47.70 158 LYS R N 1
ATOM 767 C CA . LYS A 1 123 ? 150.385 172.334 122.222 1.00 47.70 158 LYS R CA 1
ATOM 768 C C . LYS A 1 123 ? 151.738 172.601 121.572 1.00 47.70 158 LYS R C 1
ATOM 769 O O . LYS A 1 123 ? 152.055 173.751 121.245 1.00 47.70 158 LYS R O 1
ATOM 775 N N . LYS A 1 124 ? 152.547 171.553 121.367 1.00 52.50 159 LYS R N 1
ATOM 776 C CA . LYS A 1 124 ? 153.899 171.730 120.845 1.00 52.50 159 LYS R CA 1
ATOM 777 C C . LYS A 1 124 ? 153.904 172.109 119.365 1.00 52.50 159 LYS R C 1
ATOM 778 O O . LYS A 1 124 ? 154.452 173.161 119.010 1.00 52.50 159 LYS R O 1
ATOM 780 N N . PRO A 1 125 ? 153.315 171.302 118.461 1.00 54.97 160 PRO R N 1
ATOM 781 C CA . PRO A 1 125 ? 153.451 171.690 117.056 1.00 54.97 160 PRO R CA 1
ATOM 782 C C . PRO A 1 125 ? 152.429 172.741 116.636 1.00 54.97 160 PRO R C 1
ATOM 783 O O . PRO A 1 125 ? 151.946 172.683 115.504 1.00 54.97 160 PRO R O 1
ATOM 787 N N . SER A 1 133 ? 165.544 168.340 125.124 1.00 42.96 168 SER R N 1
ATOM 788 C CA . SER A 1 133 ? 166.969 168.188 125.390 1.00 42.96 168 SER R CA 1
ATOM 789 C C . SER A 1 133 ? 167.210 167.538 126.750 1.00 42.96 168 SER R C 1
ATOM 790 O O . SER A 1 133 ? 166.299 167.441 127.571 1.00 42.96 168 SER R O 1
ATOM 793 N N . ARG A 1 134 ? 168.447 167.089 126.976 1.00 44.42 169 ARG R N 1
ATOM 794 C CA . ARG A 1 134 ? 168.773 166.415 128.230 1.00 44.42 169 ARG R CA 1
ATOM 795 C C . ARG A 1 134 ? 168.753 167.385 129.405 1.00 44.42 169 ARG R C 1
ATOM 796 O O . ARG A 1 134 ? 168.379 167.010 130.524 1.00 44.42 169 ARG R O 1
ATOM 798 N N . ALA A 1 135 ? 169.156 168.637 129.169 1.00 44.52 170 ALA R N 1
ATOM 799 C CA . ALA A 1 135 ? 169.224 169.614 130.249 1.00 44.52 170 ALA R CA 1
ATOM 800 C C . ALA A 1 135 ? 167.855 169.849 130.873 1.00 44.52 170 ALA R C 1
ATOM 801 O O . ALA A 1 135 ? 167.732 169.937 132.100 1.00 44.52 170 ALA R O 1
ATOM 803 N N . THR A 1 136 ? 166.814 169.953 130.043 1.00 42.57 171 THR R N 1
ATOM 804 C CA . THR A 1 136 ? 165.469 170.157 130.568 1.00 42.57 171 THR R CA 1
ATOM 805 C C . THR A 1 136 ? 165.025 168.978 131.427 1.00 42.57 171 THR R C 1
ATOM 806 O O . THR A 1 136 ? 164.420 169.168 132.489 1.00 42.57 171 THR R O 1
ATOM 810 N N . ALA A 1 137 ? 165.316 167.753 130.984 1.00 41.32 172 ALA R N 1
ATOM 811 C CA . ALA A 1 137 ? 164.935 166.577 131.759 1.00 41.32 172 ALA R CA 1
ATOM 812 C C . ALA A 1 137 ? 165.668 166.527 133.094 1.00 41.32 172 ALA R C 1
ATOM 813 O O . ALA A 1 137 ? 165.062 166.218 134.130 1.00 41.32 172 ALA R O 1
ATOM 815 N N . PHE A 1 138 ? 166.971 166.820 133.091 1.00 41.78 173 PHE R N 1
ATOM 816 C CA . PHE A 1 138 ? 167.716 166.836 134.346 1.00 41.78 173 PHE R CA 1
ATOM 817 C C . PHE A 1 138 ? 167.189 167.915 135.284 1.00 41.78 173 PHE R C 1
ATOM 818 O O . PHE A 1 138 ? 167.065 167.687 136.494 1.00 41.78 173 PHE R O 1
ATOM 826 N N . ILE A 1 139 ? 166.866 169.090 134.740 1.00 38.67 174 ILE R N 1
ATOM 827 C CA . ILE A 1 139 ? 166.308 170.163 135.556 1.00 38.67 174 ILE R CA 1
ATOM 828 C C . ILE A 1 139 ? 164.986 169.728 136.176 1.00 38.67 174 ILE R C 1
ATOM 829 O O . ILE A 1 139 ? 164.742 169.944 137.369 1.00 38.67 174 ILE R O 1
ATOM 834 N N . LYS A 1 140 ? 164.118 169.100 135.379 1.00 38.67 175 LYS R N 1
ATOM 835 C CA . LYS A 1 140 ? 162.831 168.638 135.889 1.00 38.67 175 LYS R CA 1
ATOM 836 C C . LYS A 1 140 ? 163.008 167.615 137.005 1.00 38.67 175 LYS R C 1
ATOM 837 O O . LYS A 1 140 ? 162.349 167.706 138.052 1.00 38.67 175 LYS R O 1
ATOM 843 N N . ILE A 1 141 ? 163.898 166.640 136.802 1.00 38.67 176 ILE R N 1
ATOM 844 C CA . ILE A 1 141 ? 164.124 165.615 137.817 1.00 38.67 176 ILE R CA 1
ATOM 845 C C . ILE A 1 141 ? 164.643 166.244 139.102 1.00 38.67 176 ILE R C 1
ATOM 846 O O . ILE A 1 141 ? 164.179 165.920 140.207 1.00 38.67 176 ILE R O 1
ATOM 848 N N . THR A 1 142 ? 165.608 167.160 138.978 1.00 38.67 177 THR R N 1
ATOM 849 C CA . THR A 1 142 ? 166.158 167.812 140.158 1.00 38.67 177 THR R CA 1
ATOM 850 C C . THR A 1 142 ? 165.089 168.598 140.901 1.00 38.67 177 THR R C 1
ATOM 851 O O . THR A 1 142 ? 165.015 168.535 142.131 1.00 38.67 177 THR R O 1
ATOM 855 N N . VAL A 1 143 ? 164.246 169.337 140.174 1.00 38.67 178 VAL R N 1
ATOM 856 C CA . VAL A 1 143 ? 163.209 170.130 140.831 1.00 38.67 178 VAL R CA 1
ATOM 857 C C . VAL A 1 143 ? 162.239 169.226 141.578 1.00 38.67 178 VAL R C 1
ATOM 858 O O . VAL A 1 143 ? 161.858 169.509 142.722 1.00 38.67 178 VAL R O 1
ATOM 862 N N . VAL A 1 144 ? 161.836 168.117 140.953 1.00 38.67 179 VAL R N 1
ATOM 863 C CA . VAL A 1 144 ? 160.922 167.189 141.617 1.00 38.67 179 VAL R CA 1
ATOM 864 C C . VAL A 1 144 ? 161.548 166.658 142.900 1.00 38.67 179 VAL R C 1
ATOM 865 O O . VAL A 1 144 ? 160.899 166.592 143.955 1.00 38.67 179 VAL R O 1
ATOM 869 N N . TRP A 1 145 ? 162.828 166.286 142.835 1.00 38.67 180 TRP R N 1
ATOM 870 C CA . TRP A 1 145 ? 163.462 165.693 144.007 1.00 38.67 180 TRP R CA 1
ATOM 871 C C . TRP A 1 145 ? 163.664 166.718 145.120 1.00 38.67 180 TRP R C 1
ATOM 872 O O . TRP A 1 145 ? 163.529 166.384 146.302 1.00 38.67 180 TRP R O 1
ATOM 883 N N . LEU A 1 146 ? 163.981 167.969 144.773 1.00 38.67 181 LEU R N 1
ATOM 884 C CA . LEU A 1 146 ? 164.074 169.000 145.806 1.00 38.67 181 LEU R CA 1
ATOM 885 C C . LEU A 1 146 ? 162.721 169.263 146.452 1.00 38.67 181 LEU R C 1
ATOM 886 O O . LEU A 1 146 ? 162.643 169.497 147.663 1.00 38.67 181 LEU R O 1
ATOM 891 N N . ILE A 1 147 ? 161.643 169.241 145.664 1.00 38.67 182 ILE R N 1
ATOM 892 C CA . ILE A 1 147 ? 160.313 169.385 146.255 1.00 38.67 182 ILE R CA 1
ATOM 893 C C . ILE A 1 147 ? 160.043 168.251 147.236 1.00 38.67 182 ILE R C 1
ATOM 894 O O . ILE A 1 147 ? 159.531 168.471 148.344 1.00 38.67 182 ILE R O 1
ATOM 899 N N . SER A 1 148 ? 160.389 167.021 146.850 1.00 38.67 183 SER R N 1
ATOM 900 C CA . SER A 1 148 ? 160.182 165.884 147.744 1.00 38.67 183 SER R CA 1
ATOM 901 C C . SER A 1 148 ? 160.995 166.026 149.028 1.00 38.67 183 SER R C 1
ATOM 902 O O . SER A 1 148 ? 160.492 165.753 150.125 1.00 38.67 183 SER R O 1
ATOM 905 N N . ILE A 1 149 ? 162.254 166.454 148.910 1.00 38.67 184 ILE R N 1
ATOM 906 C CA . ILE A 1 149 ? 163.097 166.636 150.090 1.00 38.67 184 ILE R CA 1
ATOM 907 C C . ILE A 1 149 ? 162.529 167.721 150.995 1.00 38.67 184 ILE R C 1
ATOM 908 O O . ILE A 1 149 ? 162.528 167.587 152.226 1.00 38.67 184 ILE R O 1
ATOM 913 N N . GLY A 1 150 ? 162.051 168.817 150.406 1.00 38.67 185 GLY R N 1
ATOM 914 C CA . GLY A 1 150 ? 161.458 169.876 151.204 1.00 38.67 185 GLY R CA 1
ATOM 915 C C . GLY A 1 150 ? 160.217 169.421 151.945 1.00 38.67 185 GLY R C 1
ATOM 916 O O . GLY A 1 150 ? 159.989 169.811 153.093 1.00 38.67 185 GLY R O 1
ATOM 917 N N . ILE A 1 151 ? 159.392 168.595 151.298 1.00 38.67 186 ILE R N 1
ATOM 918 C CA . ILE A 1 151 ? 158.213 168.065 151.977 1.00 38.67 186 ILE R CA 1
ATOM 919 C C . ILE A 1 151 ? 158.616 167.101 153.088 1.00 38.67 186 ILE R C 1
ATOM 920 O O . ILE A 1 151 ? 157.976 167.050 154.146 1.00 38.67 186 ILE R O 1
ATOM 925 N N . ALA A 1 152 ? 159.683 166.325 152.876 1.00 38.67 187 ALA R N 1
ATOM 926 C CA . ALA A 1 152 ? 160.009 165.258 153.819 1.00 38.67 187 ALA R CA 1
ATOM 927 C C . ALA A 1 152 ? 160.820 165.760 155.010 1.00 38.67 187 ALA R C 1
ATOM 928 O O . ALA A 1 152 ? 160.820 165.127 156.072 1.00 38.67 187 ALA R O 1
ATOM 930 N N . ILE A 1 153 ? 161.523 166.879 154.859 1.00 38.67 188 ILE R N 1
ATOM 931 C CA . ILE A 1 153 ? 162.481 167.320 155.878 1.00 38.67 188 ILE R CA 1
ATOM 932 C C . ILE A 1 153 ? 161.849 167.765 157.202 1.00 38.67 188 ILE R C 1
ATOM 933 O O . ILE A 1 153 ? 162.556 167.763 158.222 1.00 38.67 188 ILE R O 1
ATOM 938 N N . PRO A 1 154 ? 160.561 168.151 157.285 1.00 38.67 189 PRO R N 1
ATOM 939 C CA . PRO A 1 154 ? 160.023 168.479 158.623 1.00 38.67 189 PRO R CA 1
ATOM 940 C C . PRO A 1 154 ? 160.074 167.330 159.620 1.00 38.67 189 PRO R C 1
ATOM 941 O O . PRO A 1 154 ? 160.083 167.577 160.832 1.00 38.67 189 PRO R O 1
ATOM 945 N N . VAL A 1 155 ? 160.099 166.079 159.154 1.00 38.67 190 VAL R N 1
ATOM 946 C CA . VAL A 1 155 ? 160.001 164.945 160.078 1.00 38.67 190 VAL R CA 1
ATOM 947 C C . VAL A 1 155 ? 161.239 164.792 160.957 1.00 38.67 190 VAL R C 1
ATOM 948 O O . VAL A 1 155 ? 161.096 164.795 162.190 1.00 38.67 190 VAL R O 1
ATOM 952 N N . PRO A 1 156 ? 162.458 164.646 160.417 1.00 38.67 191 PRO R N 1
ATOM 953 C CA . PRO A 1 156 ? 163.591 164.324 161.304 1.00 38.67 191 PRO R CA 1
ATOM 954 C C . PRO A 1 156 ? 163.908 165.400 162.330 1.00 38.67 191 PRO R C 1
ATOM 955 O O . PRO A 1 156 ? 164.344 165.069 163.440 1.00 38.67 191 PRO R O 1
ATOM 959 N N . ILE A 1 157 ? 163.707 166.678 161.999 1.00 38.67 192 ILE R N 1
ATOM 960 C CA . ILE A 1 157 ? 164.113 167.746 162.911 1.00 38.67 192 ILE R CA 1
ATOM 961 C C . ILE A 1 157 ? 163.272 167.721 164.181 1.00 38.67 192 ILE R C 1
ATOM 962 O O . ILE A 1 157 ? 163.792 167.894 165.290 1.00 38.67 192 ILE R O 1
ATOM 967 N N . LYS A 1 158 ? 161.966 167.509 164.046 1.00 38.67 193 LYS R N 1
ATOM 968 C CA . LYS A 1 158 ? 161.071 167.364 165.189 1.00 38.67 193 LYS R CA 1
ATOM 969 C C . LYS A 1 158 ? 160.862 165.873 165.425 1.00 38.67 193 LYS R C 1
ATOM 970 O O . LYS A 1 158 ? 160.028 165.244 164.766 1.00 38.67 193 LYS R O 1
ATOM 976 N N . GLY A 1 159 ? 161.615 165.312 166.368 1.00 38.67 194 GLY R N 1
ATOM 977 C CA . GLY A 1 159 ? 161.657 163.881 166.572 1.00 38.67 194 GLY R CA 1
ATOM 978 C C . GLY A 1 159 ? 160.449 163.354 167.320 1.00 38.67 194 GLY R C 1
ATOM 979 O O . GLY A 1 159 ? 159.520 164.083 167.670 1.00 38.67 194 GLY R O 1
ATOM 980 N N . ILE A 1 160 ? 160.474 162.048 167.562 1.00 38.67 195 ILE R N 1
ATOM 981 C CA . ILE A 1 160 ? 159.391 161.373 168.265 1.00 38.67 195 ILE R CA 1
ATOM 982 C C . ILE A 1 160 ? 159.557 161.562 169.766 1.00 38.67 195 ILE R C 1
ATOM 983 O O . ILE A 1 160 ? 160.622 161.954 170.255 1.00 38.67 195 ILE R O 1
ATOM 988 N N . GLU A 1 161 ? 158.487 161.286 170.506 1.00 38.67 196 GLU R N 1
ATOM 989 C CA . GLU A 1 161 ? 158.473 161.392 171.958 1.00 38.67 196 GLU R CA 1
ATOM 990 C C . GLU A 1 161 ? 157.994 160.076 172.550 1.00 38.67 196 GLU R C 1
ATOM 991 O O . GLU A 1 161 ? 156.966 159.539 172.125 1.00 38.67 196 GLU R O 1
ATOM 997 N N . THR A 1 162 ? 158.738 159.559 173.526 1.00 38.67 197 THR R N 1
ATOM 998 C CA . THR A 1 162 ? 158.420 158.294 174.170 1.00 38.67 197 THR R CA 1
ATOM 999 C C . THR A 1 162 ? 158.652 158.403 175.670 1.00 38.67 197 THR R C 1
ATOM 1000 O O . THR A 1 162 ? 159.426 159.243 176.135 1.00 38.67 197 THR R O 1
ATOM 1004 N N . ASP A 1 163 ? 157.970 157.541 176.424 1.00 39.83 198 ASP R N 1
ATOM 1005 C CA . ASP A 1 163 ? 158.115 157.498 177.872 1.00 39.83 198 ASP R CA 1
ATOM 1006 C C . ASP A 1 163 ? 159.232 156.574 178.339 1.00 39.83 198 ASP R C 1
ATOM 1007 O O . ASP A 1 163 ? 159.638 156.661 179.503 1.00 39.83 198 ASP R O 1
ATOM 1012 N N . VAL A 1 164 ? 159.738 155.698 177.471 1.00 38.67 199 VAL R N 1
ATOM 1013 C CA . VAL A 1 164 ? 160.803 154.768 177.821 1.00 38.67 199 VAL R CA 1
ATOM 1014 C C . VAL A 1 164 ? 161.883 154.834 176.751 1.00 38.67 199 VAL R C 1
ATOM 1015 O O . VAL A 1 164 ? 161.659 155.302 175.633 1.00 38.67 199 VAL R O 1
ATOM 1019 N N . ASP A 1 165 ? 163.074 154.362 177.114 1.00 38.67 200 ASP R N 1
ATOM 1020 C CA . ASP A 1 165 ? 164.227 154.372 176.224 1.00 38.67 200 ASP R CA 1
ATOM 1021 C C . ASP A 1 165 ? 164.501 153.019 175.582 1.00 38.67 200 ASP R C 1
ATOM 1022 O O . ASP A 1 165 ? 165.499 152.878 174.870 1.00 38.67 200 ASP R O 1
ATOM 1027 N N . ASN A 1 166 ? 163.647 152.026 175.809 1.00 38.67 201 ASN R N 1
ATOM 1028 C CA . ASN A 1 166 ? 163.872 150.687 175.280 1.00 38.67 201 ASN R CA 1
ATOM 1029 C C . ASN A 1 166 ? 163.128 150.525 173.962 1.00 38.67 201 ASN R C 1
ATOM 1030 O O . ASN A 1 166 ? 161.898 150.671 173.937 1.00 38.67 201 ASN R O 1
ATOM 1035 N N . PRO A 1 167 ? 163.818 150.235 172.854 1.00 38.67 202 PRO R N 1
ATOM 1036 C CA . PRO A 1 167 ? 163.106 150.055 171.577 1.00 38.67 202 PRO R CA 1
ATOM 1037 C C . PRO A 1 167 ? 162.140 148.885 171.582 1.00 38.67 202 PRO R C 1
ATOM 1038 O O . PRO A 1 167 ? 161.215 148.853 170.762 1.00 38.67 202 PRO R O 1
ATOM 1042 N N . ASN A 1 168 ? 162.324 147.920 172.485 1.00 38.67 203 ASN R N 1
ATOM 1043 C CA . ASN A 1 168 ? 161.465 146.741 172.495 1.00 38.67 203 ASN R CA 1
ATOM 1044 C C . ASN A 1 168 ? 160.132 147.019 173.177 1.00 38.67 203 ASN R C 1
ATOM 1045 O O . ASN A 1 168 ? 159.287 146.123 173.274 1.00 38.67 203 ASN R O 1
ATOM 1050 N N . ASN A 1 169 ? 159.927 148.243 173.668 1.00 39.30 204 ASN R N 1
ATOM 1051 C CA . ASN A 1 169 ? 158.706 148.614 174.371 1.00 39.30 204 ASN R CA 1
ATOM 1052 C C . ASN A 1 169 ? 157.966 149.767 173.698 1.00 39.30 204 ASN R C 1
ATOM 1053 O O . ASN A 1 169 ? 157.050 150.340 174.297 1.00 39.30 204 ASN R O 1
ATOM 1058 N N . ILE A 1 170 ? 158.335 150.121 172.468 1.00 39.52 205 ILE R N 1
ATOM 1059 C CA . ILE A 1 170 ? 157.803 151.310 171.817 1.00 39.52 205 ILE R CA 1
ATOM 1060 C C . ILE A 1 170 ? 157.224 150.942 170.457 1.00 39.52 205 ILE R C 1
ATOM 1061 O O . ILE A 1 170 ? 157.468 149.861 169.916 1.00 39.52 205 ILE R O 1
ATOM 1066 N N . THR A 1 171 ? 156.446 151.873 169.907 1.00 41.98 206 THR R N 1
ATOM 1067 C CA . THR A 1 171 ? 155.842 151.743 168.588 1.00 41.98 206 THR R CA 1
ATOM 1068 C C . THR A 1 171 ? 156.186 152.977 167.766 1.00 41.98 206 THR R C 1
ATOM 1069 O O . THR A 1 171 ? 156.056 154.106 168.251 1.00 41.98 206 THR R O 1
ATOM 1073 N N . CYS A 1 172 ? 156.621 152.763 166.525 1.00 42.55 207 CYS R N 1
ATOM 1074 C CA . CYS A 1 172 ? 157.083 153.848 165.661 1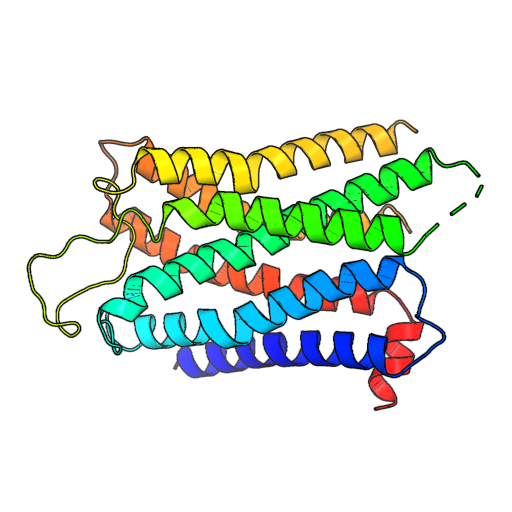.00 42.55 207 CYS R CA 1
ATOM 1075 C C . CYS A 1 172 ? 155.928 154.301 164.776 1.00 42.55 207 CYS R C 1
ATOM 1076 O O . CYS A 1 172 ? 155.783 153.843 163.641 1.00 42.55 207 CYS R O 1
ATOM 1079 N N . VAL A 1 173 ? 155.102 155.211 165.296 1.00 44.96 208 VAL R N 1
ATOM 1080 C CA . VAL A 1 173 ? 153.963 155.749 164.560 1.00 44.96 208 VAL R CA 1
ATOM 1081 C C . VAL A 1 173 ? 153.891 157.248 164.812 1.00 44.96 208 VAL R C 1
ATOM 1082 O O . VAL A 1 173 ? 154.116 157.718 165.931 1.00 44.96 208 VAL R O 1
ATOM 1086 N N . LEU A 1 174 ? 153.581 158.002 163.759 1.00 42.02 209 LEU R N 1
ATOM 1087 C CA . LEU A 1 174 ? 153.350 159.436 163.875 1.00 42.02 209 LEU R CA 1
ATOM 1088 C C . LEU A 1 174 ? 152.072 159.679 164.666 1.00 42.02 209 LEU R C 1
ATOM 1089 O O . LEU A 1 174 ? 151.028 159.089 164.367 1.00 42.02 209 LEU R O 1
ATOM 1094 N N . THR A 1 175 ? 152.154 160.546 165.668 1.00 42.00 210 THR R N 1
ATOM 1095 C CA . THR A 1 175 ? 151.034 160.821 166.555 1.00 42.00 210 THR R CA 1
ATOM 1096 C C . THR A 1 175 ? 150.333 162.112 166.153 1.00 42.00 210 THR R C 1
ATOM 1097 O O . THR A 1 175 ? 150.937 163.016 165.571 1.00 42.00 210 THR R O 1
ATOM 1101 N N . LYS A 1 176 ? 149.038 162.182 166.468 1.00 42.32 211 LYS R N 1
ATOM 1102 C CA . LYS A 1 176 ? 148.262 163.379 166.164 1.00 42.32 211 LYS R CA 1
ATOM 1103 C C . LYS A 1 176 ? 148.731 164.569 166.991 1.00 42.32 211 LYS R C 1
ATOM 1104 O O . LYS A 1 176 ? 148.782 165.699 166.494 1.00 42.32 211 LYS R O 1
ATOM 1110 N N . GLU A 1 177 ? 149.075 164.334 168.259 1.00 44.16 212 GLU R N 1
ATOM 1111 C CA . GLU A 1 177 ? 149.441 165.433 169.147 1.00 44.16 212 GLU R CA 1
ATOM 1112 C C . GLU A 1 177 ? 150.764 166.067 168.732 1.00 44.16 212 GLU R C 1
ATOM 1113 O O . GLU A 1 177 ? 150.878 167.296 168.661 1.00 44.16 212 GLU R O 1
ATOM 1119 N N . ARG A 1 178 ? 151.778 165.245 168.456 1.00 39.88 213 ARG R N 1
ATOM 1120 C CA . ARG A 1 178 ? 153.087 165.791 168.111 1.00 39.88 213 ARG R CA 1
ATOM 1121 C C . ARG A 1 178 ? 153.099 166.359 166.697 1.00 39.88 213 ARG R C 1
ATOM 1122 O O . ARG A 1 178 ? 153.684 167.420 166.454 1.00 39.88 213 ARG R O 1
ATOM 1130 N N . PHE A 1 179 ? 152.457 165.670 165.749 1.00 40.24 214 PHE R N 1
ATOM 1131 C CA . PHE A 1 179 ? 152.395 166.106 164.355 1.00 40.24 214 PHE R CA 1
ATOM 1132 C C . PHE A 1 179 ? 150.924 166.286 163.972 1.00 40.24 214 PHE R C 1
ATOM 1133 O O . PHE A 1 179 ? 150.289 165.375 163.439 1.00 40.24 214 PHE R O 1
ATOM 1141 N N . GLY A 1 180 ? 150.382 167.470 164.246 1.00 39.85 215 GLY R N 1
ATOM 1142 C CA . GLY A 1 180 ? 148.997 167.738 163.912 1.00 39.85 215 GLY R CA 1
ATOM 1143 C C . GLY A 1 180 ? 148.825 168.608 162.685 1.00 39.85 215 GLY R C 1
ATOM 1144 O O . GLY A 1 180 ? 148.011 168.302 161.808 1.00 39.85 215 GLY R O 1
ATOM 1145 N N . ASP A 1 181 ? 149.588 169.699 162.612 1.00 38.67 216 ASP R N 1
ATOM 1146 C CA . ASP A 1 181 ? 149.538 170.554 161.431 1.00 38.67 216 ASP R CA 1
ATOM 1147 C C . ASP A 1 181 ? 150.328 169.945 160.282 1.00 38.67 216 ASP R C 1
ATOM 1148 O O . ASP A 1 181 ? 149.959 170.100 159.108 1.00 38.67 216 ASP R O 1
ATOM 1153 N N . PHE A 1 182 ? 151.421 169.246 160.602 1.00 38.67 217 PHE R N 1
ATOM 1154 C CA . PHE A 1 182 ? 152.248 168.654 159.558 1.00 38.67 217 PHE R CA 1
ATOM 1155 C C . PHE A 1 182 ? 151.471 167.632 158.745 1.00 38.67 217 PHE R C 1
ATOM 1156 O O . PHE A 1 182 ? 151.582 167.604 157.519 1.00 38.67 217 PHE R O 1
ATOM 1164 N N . MET A 1 183 ? 150.692 166.775 159.406 1.00 38.87 218 MET R N 1
ATOM 1165 C CA . MET A 1 183 ? 149.935 165.769 158.668 1.00 38.87 218 MET R CA 1
ATOM 1166 C C . MET A 1 183 ? 148.943 166.421 157.713 1.00 38.87 218 MET R C 1
ATOM 1167 O O . MET A 1 183 ? 148.870 166.050 156.534 1.00 38.87 218 MET R O 1
ATOM 1172 N N . LEU A 1 184 ? 148.205 167.425 158.192 1.00 38.67 219 LEU R N 1
ATOM 1173 C CA . LEU A 1 184 ? 147.232 168.115 157.350 1.00 38.67 219 LEU R CA 1
ATOM 1174 C C . LEU A 1 184 ? 147.902 168.762 156.143 1.00 38.67 219 LEU R C 1
ATOM 1175 O O . LEU A 1 184 ? 147.499 168.531 154.994 1.00 38.67 219 LEU R O 1
ATOM 1180 N N . PHE A 1 185 ? 148.946 169.560 156.380 1.00 38.67 220 PHE R N 1
ATOM 1181 C CA . PHE A 1 185 ? 149.543 170.309 155.279 1.00 38.67 220 PHE R CA 1
ATOM 1182 C C . PHE A 1 185 ? 150.335 169.402 154.344 1.00 38.67 220 PHE R C 1
ATOM 1183 O O . PHE A 1 185 ? 150.378 169.644 153.133 1.00 38.67 220 PHE R O 1
ATOM 1191 N N . GLY A 1 186 ? 150.953 168.346 154.874 1.00 38.67 221 GLY R N 1
ATOM 1192 C CA . GLY A 1 186 ? 151.630 167.391 154.018 1.00 38.67 221 GLY R CA 1
ATOM 1193 C C . GLY A 1 186 ? 150.670 166.609 153.146 1.00 38.67 221 GLY R C 1
ATOM 1194 O O . GLY A 1 186 ? 150.969 166.322 151.986 1.00 38.67 221 GLY R O 1
ATOM 1195 N N . SER A 1 187 ? 149.506 166.248 153.690 1.00 38.67 222 SER R N 1
ATOM 1196 C CA . SER A 1 187 ? 148.499 165.588 152.869 1.00 38.67 222 SER R CA 1
ATOM 1197 C C . SER A 1 187 ? 147.961 166.528 151.799 1.00 38.67 222 SER R C 1
ATOM 1198 O O . SER A 1 187 ? 147.702 166.104 150.667 1.00 38.67 222 SER R O 1
ATOM 1201 N N . LEU A 1 188 ? 147.782 167.808 152.136 1.00 38.67 223 LEU R N 1
ATOM 1202 C CA . LEU A 1 188 ? 147.332 168.770 151.133 1.00 38.67 223 LEU R CA 1
ATOM 1203 C C . LEU A 1 188 ? 148.369 168.946 150.028 1.00 38.67 223 LEU R C 1
ATOM 1204 O O . LEU A 1 188 ? 148.030 168.958 148.839 1.00 38.67 223 LEU R O 1
ATOM 1209 N N . ALA A 1 189 ? 149.643 169.085 150.402 1.00 38.67 224 ALA R N 1
ATOM 1210 C CA . ALA A 1 189 ? 150.675 169.390 149.417 1.00 38.67 224 ALA R CA 1
ATOM 1211 C C . ALA A 1 189 ? 151.035 168.174 148.574 1.00 38.67 224 ALA R C 1
ATOM 1212 O O . ALA A 1 189 ? 151.179 168.283 147.350 1.00 38.67 224 ALA R O 1
ATOM 1214 N N . ALA A 1 190 ? 151.188 167.010 149.203 1.00 38.67 225 ALA R N 1
ATOM 1215 C CA . ALA A 1 190 ? 151.695 165.824 148.530 1.00 38.67 225 ALA R CA 1
ATOM 1216 C C . ALA A 1 190 ? 150.671 165.139 147.636 1.00 38.67 225 ALA R C 1
ATOM 1217 O O . ALA A 1 190 ? 151.067 164.478 146.670 1.00 38.67 225 ALA R O 1
ATOM 1219 N N . PHE A 1 191 ? 149.379 165.272 147.924 1.00 38.67 226 PHE R N 1
ATOM 1220 C CA . PHE A 1 191 ? 148.359 164.550 147.175 1.00 38.67 226 PHE R CA 1
ATOM 1221 C C . PHE A 1 191 ? 147.401 165.460 146.424 1.00 38.67 226 PHE R C 1
ATOM 1222 O O . PHE A 1 191 ? 147.221 165.294 145.212 1.00 38.67 226 PHE R O 1
ATOM 1230 N N . PHE A 1 192 ? 146.777 166.419 147.107 1.00 38.67 227 PHE R N 1
ATOM 1231 C CA . PHE A 1 192 ? 145.643 167.119 146.512 1.00 38.67 227 PHE R CA 1
ATOM 1232 C C . PHE A 1 192 ? 146.090 168.147 145.478 1.00 38.67 227 PHE R C 1
ATOM 1233 O O . PHE A 1 192 ? 145.390 168.380 144.486 1.00 38.67 227 PHE R O 1
ATOM 1241 N N . THR A 1 193 ? 147.243 168.779 145.689 1.00 38.67 228 THR R N 1
ATOM 1242 C CA . THR A 1 193 ? 147.729 169.741 144.703 1.00 38.67 228 THR R CA 1
ATOM 1243 C C . THR A 1 193 ? 148.054 169.066 143.369 1.00 38.67 228 THR R C 1
ATOM 1244 O O . THR A 1 193 ? 147.555 169.517 142.325 1.00 38.67 228 THR R O 1
ATOM 1248 N N . PRO A 1 194 ? 148.873 167.999 143.336 1.00 38.67 229 PRO R N 1
ATOM 1249 C CA . PRO A 1 194 ? 149.082 167.317 142.048 1.00 38.67 229 PRO R CA 1
ATOM 1250 C C . PRO A 1 194 ? 147.803 166.743 141.472 1.00 38.67 229 PRO R C 1
ATOM 1251 O O . PRO A 1 194 ? 147.614 166.761 140.249 1.00 38.67 229 PRO R O 1
ATOM 1255 N N . LEU A 1 195 ? 146.910 166.239 142.327 1.00 38.67 230 LEU R N 1
ATOM 1256 C CA . LEU A 1 195 ? 145.648 165.698 141.838 1.00 38.67 230 LEU R CA 1
ATOM 1257 C C . LEU A 1 195 ? 144.839 166.762 141.112 1.00 38.67 230 LEU R C 1
ATOM 1258 O O . LEU A 1 195 ? 144.338 166.521 140.008 1.00 38.67 230 LEU R O 1
ATOM 1263 N N . ALA A 1 196 ? 144.717 167.949 141.708 1.00 38.67 231 ALA R N 1
ATOM 1264 C CA . ALA A 1 196 ? 143.994 169.034 141.056 1.00 38.67 231 ALA R CA 1
ATOM 1265 C C . ALA A 1 196 ? 144.690 169.464 139.774 1.00 38.67 231 ALA R C 1
ATOM 1266 O O . ALA A 1 196 ? 144.027 169.752 138.769 1.00 38.67 231 ALA R O 1
ATOM 1268 N N . ILE A 1 197 ? 146.027 169.504 139.786 1.00 38.67 232 ILE R N 1
ATOM 1269 C CA . ILE A 1 197 ? 146.761 169.898 138.585 1.00 38.67 232 ILE R CA 1
ATOM 1270 C C . ILE A 1 197 ? 146.446 168.954 137.431 1.00 38.67 232 ILE R C 1
ATOM 1271 O O . ILE A 1 197 ? 146.153 169.393 136.309 1.00 38.67 232 ILE R O 1
ATOM 1276 N N . MET A 1 198 ? 146.476 167.642 137.685 1.00 38.67 233 MET R N 1
ATOM 1277 C CA . MET A 1 198 ? 146.215 166.699 136.600 1.00 38.67 233 MET R CA 1
ATOM 1278 C C . MET A 1 198 ? 144.744 166.696 136.202 1.00 38.67 233 MET R C 1
ATOM 1279 O O . MET A 1 198 ? 144.416 166.522 135.022 1.00 38.67 233 MET R O 1
ATOM 1284 N N . ILE A 1 199 ? 143.839 166.884 137.167 1.00 38.67 234 ILE R N 1
ATOM 1285 C CA . ILE A 1 199 ? 142.419 166.979 136.832 1.00 38.67 234 ILE R CA 1
ATOM 1286 C C . ILE A 1 199 ? 142.184 168.145 135.882 1.00 38.67 234 ILE R C 1
ATOM 1287 O O . ILE A 1 199 ? 141.402 168.049 134.929 1.00 38.67 234 ILE R O 1
ATOM 1292 N N . VAL A 1 200 ? 142.873 169.262 136.120 1.00 38.67 235 VAL R N 1
ATOM 1293 C CA . VAL A 1 200 ? 142.746 170.414 135.230 1.00 38.67 235 VAL R CA 1
ATOM 1294 C C . VAL A 1 200 ? 143.351 170.106 133.863 1.00 38.67 235 VAL R C 1
ATOM 1295 O O . VAL A 1 200 ? 142.736 170.370 132.818 1.00 38.67 235 VAL R O 1
ATOM 1299 N N . THR A 1 201 ? 144.561 169.539 133.846 1.00 38.67 236 THR R N 1
ATOM 1300 C CA . THR A 1 201 ? 145.282 169.409 132.582 1.00 38.67 236 THR R CA 1
ATOM 1301 C C . THR A 1 201 ? 144.645 168.355 131.683 1.00 38.67 236 THR R C 1
ATOM 1302 O O . THR A 1 201 ? 144.727 168.448 130.455 1.00 38.67 236 THR R O 1
ATOM 1306 N N . TYR A 1 202 ? 143.986 167.354 132.271 1.00 38.67 237 TYR R N 1
ATOM 1307 C CA . TYR A 1 202 ? 143.295 166.355 131.461 1.00 38.67 237 TYR R CA 1
ATOM 1308 C C . TYR A 1 202 ? 142.171 166.993 130.654 1.00 38.67 237 TYR R C 1
ATOM 1309 O O . TYR A 1 202 ? 142.069 166.799 129.436 1.00 38.67 237 TYR R O 1
ATOM 1318 N N . PHE A 1 203 ? 141.315 167.766 131.325 1.00 38.67 238 PHE R N 1
ATOM 1319 C CA . PHE A 1 203 ? 140.234 168.451 130.627 1.00 38.67 238 PHE R CA 1
ATOM 1320 C C . PHE A 1 203 ? 140.782 169.454 129.622 1.00 38.67 238 PHE R C 1
ATOM 1321 O O . PHE A 1 203 ? 140.245 169.592 128.515 1.00 38.67 238 PHE R O 1
ATOM 1323 N N . LEU A 1 204 ? 141.853 170.164 129.987 1.00 38.67 239 LEU R N 1
ATOM 1324 C CA . LEU A 1 204 ? 142.435 171.129 129.059 1.00 38.67 239 LEU R CA 1
ATOM 1325 C C . LEU A 1 204 ? 142.962 170.441 127.804 1.00 38.67 239 LEU R C 1
ATOM 1326 O O . LEU A 1 204 ? 142.808 170.960 126.692 1.00 38.67 239 LEU R O 1
ATOM 1331 N N . THR A 1 205 ? 143.588 169.271 127.961 1.00 38.67 240 THR R N 1
ATOM 1332 C CA . THR A 1 205 ? 144.054 168.507 126.808 1.00 38.67 240 THR R CA 1
ATOM 1333 C C . THR A 1 205 ? 142.888 168.025 125.955 1.00 38.67 240 THR R C 1
ATOM 1334 O O . THR A 1 205 ? 142.935 168.103 124.723 1.00 38.67 240 THR R O 1
ATOM 1338 N N . ILE A 1 206 ? 141.824 167.525 126.596 1.00 38.67 241 ILE R N 1
ATOM 1339 C CA . ILE A 1 206 ? 140.625 167.132 125.854 1.00 38.67 241 ILE R CA 1
ATOM 1340 C C . ILE A 1 206 ? 140.018 168.290 125.081 1.00 38.67 241 ILE R C 1
ATOM 1341 O O . ILE A 1 206 ? 139.482 168.078 123.984 1.00 38.67 241 ILE R O 1
ATOM 1346 N N . HIS A 1 207 ? 140.118 169.516 125.594 1.00 38.67 242 HIS R N 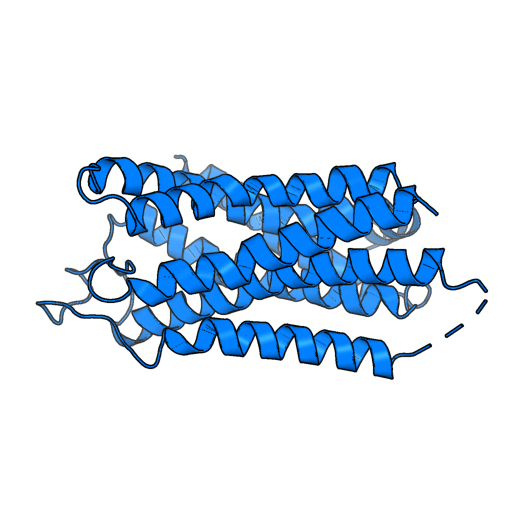1
ATOM 1347 C CA . HIS A 1 207 ? 139.598 170.691 124.910 1.00 38.67 242 HIS R CA 1
ATOM 1348 C C . HIS A 1 207 ? 140.577 171.236 123.868 1.00 38.67 242 HIS R C 1
ATOM 1349 O O . HIS A 1 207 ? 140.471 172.401 123.469 1.00 38.67 242 HIS R O 1
ATOM 1356 N N . ALA A 1 208 ? 141.521 170.416 123.418 1.00 38.67 243 ALA R N 1
ATOM 1357 C CA . ALA A 1 208 ? 142.472 170.828 122.391 1.00 38.67 243 ALA R CA 1
ATOM 1358 C C . ALA A 1 208 ? 142.204 170.106 121.077 1.00 38.67 243 ALA R C 1
ATOM 1359 O O . ALA A 1 208 ? 141.233 170.402 120.381 1.00 38.67 243 ALA R O 1
ATOM 1361 N N . ALA A 1 228 ? 147.291 156.010 122.469 1.00 59.34 322 ALA R N 1
ATOM 1362 C CA . ALA A 1 228 ? 148.403 156.987 122.406 1.00 59.34 322 ALA R CA 1
ATOM 1363 C C . ALA A 1 228 ? 148.305 157.991 123.561 1.00 59.34 322 ALA R C 1
ATOM 1364 O O . ALA A 1 228 ? 149.304 158.163 124.285 1.00 59.34 322 ALA R O 1
ATOM 1366 N N . SER A 1 229 ? 147.150 158.648 123.708 1.00 58.31 323 SER R N 1
ATOM 1367 C CA . SER A 1 229 ? 146.959 159.651 124.794 1.00 58.31 323 SER R CA 1
ATOM 1368 C C . SER A 1 229 ? 145.749 159.284 125.659 1.00 58.31 323 SER R C 1
ATOM 1369 O O . SER A 1 229 ? 145.659 159.795 126.786 1.00 58.31 323 SER R O 1
ATOM 1372 N N . LYS A 1 230 ? 144.830 158.487 125.123 1.00 54.45 324 LYS R N 1
ATOM 1373 C CA . LYS A 1 230 ? 143.590 158.168 125.871 1.00 54.45 324 LYS R CA 1
ATOM 1374 C C . LYS A 1 230 ? 143.775 156.866 126.656 1.00 54.45 324 LYS R C 1
ATOM 1375 O O . LYS A 1 230 ? 143.657 156.924 127.891 1.00 54.45 324 LYS R O 1
ATOM 1377 N N . VAL A 1 231 ? 144.034 155.743 125.978 1.00 52.12 325 VAL R N 1
ATOM 1378 C CA . VAL A 1 231 ? 144.091 154.454 126.716 1.00 52.12 325 VAL R CA 1
ATOM 1379 C C . VAL A 1 231 ? 145.120 154.577 127.837 1.00 52.12 325 VAL R C 1
ATOM 1380 O O . VAL A 1 231 ? 144.897 153.978 128.889 1.00 52.12 325 VAL R O 1
ATOM 1382 N N . LEU A 1 232 ? 146.189 155.340 127.619 1.00 50.58 326 LEU R N 1
ATOM 1383 C CA . LEU A 1 232 ? 147.287 155.428 128.616 1.00 50.58 326 LEU R CA 1
ATOM 1384 C C . LEU A 1 232 ? 146.924 156.379 129.757 1.00 50.58 326 LEU R C 1
ATOM 1385 O O . LEU A 1 232 ? 146.824 155.890 130.886 1.00 50.58 326 LEU R O 1
ATOM 1390 N N . GLY A 1 233 ? 146.695 157.667 129.486 1.00 50.28 327 GLY R N 1
ATOM 1391 C CA . GLY A 1 233 ? 146.448 158.634 130.577 1.00 50.28 327 GLY R CA 1
ATOM 1392 C C . GLY A 1 233 ? 145.274 158.277 131.467 1.00 50.28 327 GLY R C 1
ATOM 1393 O O . GLY A 1 233 ? 145.445 158.306 132.690 1.00 50.28 327 GLY R O 1
ATOM 1394 N N . ILE A 1 234 ? 144.133 157.936 130.874 1.00 49.89 328 ILE R N 1
ATOM 1395 C CA . ILE A 1 234 ? 142.930 157.571 131.659 1.00 49.89 328 ILE R CA 1
ATOM 1396 C C . ILE A 1 234 ? 143.288 156.458 132.629 1.00 49.89 328 ILE R C 1
ATOM 1397 O O . ILE A 1 234 ? 143.088 156.646 133.849 1.00 49.89 328 ILE R O 1
ATOM 1402 N N . VAL A 1 235 ? 143.852 155.365 132.126 1.00 47.07 329 VAL R N 1
ATOM 1403 C CA . VAL A 1 235 ? 144.075 154.216 133.034 1.00 47.07 329 VAL R CA 1
ATOM 1404 C C . VAL A 1 235 ? 145.283 154.470 133.926 1.00 47.07 329 VAL R C 1
ATOM 1405 O O . VAL A 1 235 ? 145.258 153.994 135.063 1.00 47.07 329 VAL R O 1
ATOM 1407 N N . PHE A 1 236 ? 146.276 155.226 133.474 1.00 47.19 330 PHE R N 1
ATOM 1408 C CA . PHE A 1 236 ? 147.513 155.372 134.286 1.00 47.19 330 PHE R CA 1
ATOM 1409 C C . PHE A 1 236 ? 147.323 156.408 135.401 1.00 47.19 330 PHE R C 1
ATOM 1410 O O . PHE A 1 236 ? 148.095 156.386 136.370 1.00 47.19 330 PHE R O 1
ATOM 1418 N N . PHE A 1 237 ? 146.312 157.262 135.294 1.00 43.21 331 PHE R N 1
ATOM 1419 C CA . PHE A 1 237 ? 146.005 158.236 136.367 1.00 43.21 331 PHE R CA 1
ATOM 1420 C C . PHE A 1 237 ? 144.974 157.670 137.344 1.00 43.21 331 PHE R C 1
ATOM 1421 O O . PHE A 1 237 ? 144.962 158.133 138.488 1.00 43.21 331 PHE R O 1
ATOM 1429 N N . LEU A 1 238 ? 144.136 156.719 136.937 1.00 42.26 332 LEU R N 1
ATOM 1430 C CA . LEU A 1 238 ? 143.195 156.044 137.872 1.00 42.26 332 LEU R CA 1
ATOM 1431 C C . LEU A 1 238 ? 143.964 155.179 138.871 1.00 42.26 332 LEU R C 1
ATOM 1432 O O . LEU A 1 238 ? 143.425 154.952 139.952 1.00 42.26 332 LEU R O 1
ATOM 1437 N N . PHE A 1 239 ? 145.144 154.667 138.533 1.00 40.36 333 PHE R N 1
ATOM 1438 C CA . PHE A 1 239 ? 146.005 153.978 139.525 1.00 40.36 333 PHE R CA 1
ATOM 1439 C C . PHE A 1 239 ? 146.272 154.906 140.710 1.00 40.36 333 PHE R C 1
ATOM 1440 O O . PHE A 1 239 ? 146.266 154.398 141.843 1.00 40.36 333 PHE R O 1
ATOM 1442 N N . LEU A 1 240 ? 146.516 156.202 140.484 1.00 38.98 334 LEU R N 1
ATOM 1443 C CA . LEU A 1 240 ? 146.634 157.184 141.596 1.00 38.98 334 LEU R CA 1
ATOM 1444 C C . LEU A 1 240 ? 145.483 157.027 142.587 1.00 38.98 334 LEU R C 1
ATOM 1445 O O . LEU A 1 240 ? 145.782 156.987 143.789 1.00 38.98 334 LEU R O 1
ATOM 1450 N N . LEU A 1 241 ? 144.234 157.003 142.131 1.00 38.67 335 LEU R N 1
ATOM 1451 C CA . LEU A 1 241 ? 143.045 156.842 143.012 1.00 38.67 335 LEU R CA 1
ATOM 1452 C C . LEU A 1 241 ? 143.337 155.889 144.153 1.00 38.67 335 LEU R C 1
ATOM 1453 O O . LEU A 1 241 ? 142.826 156.134 145.255 1.00 38.67 335 LEU R O 1
ATOM 1458 N N . MET A 1 242 ? 144.130 154.853 143.923 1.00 38.67 336 MET R N 1
ATOM 1459 C CA . MET A 1 242 ? 144.369 153.819 144.960 1.00 38.67 336 MET R CA 1
ATOM 1460 C C . MET A 1 242 ? 145.135 154.389 146.154 1.00 38.67 336 MET R C 1
ATOM 1461 O O . MET A 1 242 ? 145.334 153.630 147.104 1.00 38.67 336 MET R O 1
ATOM 1466 N N . TRP A 1 243 ? 145.560 155.644 146.122 1.00 38.67 337 TRP R N 1
ATOM 1467 C CA . TRP A 1 243 ? 146.180 156.300 147.295 1.00 38.67 337 TRP R CA 1
ATOM 1468 C C . TRP A 1 243 ? 145.151 157.198 147.977 1.00 38.67 337 TRP R C 1
ATOM 1469 O O . TRP A 1 243 ? 145.417 157.582 149.112 1.00 38.67 337 TRP R O 1
ATOM 1480 N N . CYS A 1 244 ? 144.047 157.566 147.315 1.00 38.67 338 CYS R N 1
ATOM 1481 C CA . CYS A 1 244 ? 143.093 158.496 147.913 1.00 38.67 338 CYS R CA 1
ATOM 1482 C C . CYS A 1 244 ? 142.573 158.064 149.285 1.00 38.67 338 CYS R C 1
ATOM 1483 O O . CYS A 1 244 ? 142.529 158.901 150.200 1.00 38.67 338 CYS R O 1
ATOM 1486 N N . PRO A 1 245 ? 142.158 156.802 149.481 1.00 38.67 339 PRO R N 1
ATOM 1487 C CA . PRO A 1 245 ? 141.587 156.427 150.787 1.00 38.67 339 PRO R CA 1
ATOM 1488 C C . PRO A 1 245 ? 142.524 156.645 151.960 1.00 38.67 339 PRO R C 1
ATOM 1489 O O . PRO A 1 245 ? 142.052 156.924 153.070 1.00 38.67 339 PRO R O 1
ATOM 1493 N N . PHE A 1 246 ? 143.836 156.518 151.759 1.00 38.67 340 PHE R N 1
ATOM 1494 C CA . PHE A 1 246 ? 144.772 156.794 152.843 1.00 38.67 340 PHE R CA 1
ATOM 1495 C C . PHE A 1 246 ? 144.713 158.256 153.265 1.00 38.67 340 PHE R C 1
ATOM 1496 O O . PHE A 1 246 ? 144.592 158.565 154.457 1.00 38.67 340 PHE R O 1
ATOM 1504 N N . PHE A 1 247 ? 144.798 159.172 152.300 1.00 38.67 341 PHE R N 1
ATOM 1505 C CA . PHE A 1 247 ? 144.858 160.589 152.636 1.00 38.67 341 PHE R CA 1
ATOM 1506 C C . PHE A 1 247 ? 143.520 161.096 153.156 1.00 38.67 341 PHE R C 1
ATOM 1507 O O . PHE A 1 247 ? 143.481 161.949 154.050 1.00 38.67 341 PHE R O 1
ATOM 1515 N N . ILE A 1 248 ? 142.412 160.578 152.620 1.00 38.67 342 ILE R N 1
ATOM 1516 C CA . ILE A 1 248 ? 141.100 160.965 153.135 1.00 38.67 342 ILE R CA 1
ATOM 1517 C C . ILE A 1 248 ? 140.974 160.577 154.603 1.00 38.67 342 ILE R C 1
ATOM 1518 O O . ILE A 1 248 ? 140.536 161.374 155.442 1.00 38.67 342 ILE R O 1
ATOM 1523 N N . THR A 1 249 ? 141.380 159.350 154.938 1.00 38.67 343 THR R N 1
ATOM 1524 C CA . THR A 1 249 ? 141.310 158.896 156.322 1.00 38.67 343 THR R CA 1
ATOM 1525 C C . THR A 1 249 ? 142.273 159.676 157.212 1.00 38.67 343 THR R C 1
ATOM 1526 O O . THR A 1 249 ? 141.960 159.961 158.374 1.00 38.67 343 THR R O 1
ATOM 1530 N N . ASN A 1 250 ? 143.449 160.027 156.689 1.00 38.67 344 ASN R N 1
ATOM 1531 C CA . ASN A 1 250 ? 144.397 160.817 157.470 1.00 38.67 344 ASN R CA 1
ATOM 1532 C C . ASN A 1 250 ? 143.822 162.190 157.805 1.00 38.67 344 ASN R C 1
ATOM 1533 O O . ASN A 1 250 ? 143.904 162.644 158.954 1.00 38.67 344 ASN R O 1
ATOM 1538 N N . ILE A 1 251 ? 143.218 162.858 156.819 1.00 39.10 345 ILE R N 1
ATOM 1539 C CA . ILE A 1 251 ? 142.582 164.148 157.077 1.00 39.10 345 ILE R CA 1
ATOM 1540 C C . ILE A 1 251 ? 141.420 163.988 158.048 1.00 39.10 345 ILE R C 1
ATOM 1541 O O . ILE A 1 251 ? 141.185 164.849 158.904 1.00 39.10 345 ILE R O 1
ATOM 1546 N N . THR A 1 252 ? 140.670 162.888 157.929 1.00 40.58 346 THR R N 1
ATOM 1547 C CA . THR A 1 252 ? 139.574 162.641 158.861 1.00 40.58 346 THR R CA 1
ATOM 1548 C C . THR A 1 252 ? 140.085 162.518 160.290 1.00 40.58 346 THR R C 1
ATOM 1549 O O . THR A 1 252 ? 139.501 163.087 161.218 1.00 40.58 346 THR R O 1
ATOM 1553 N N . LEU A 1 253 ? 141.179 161.781 160.482 1.00 41.90 347 LEU R N 1
ATOM 1554 C CA . LEU A 1 253 ? 141.770 161.655 161.810 1.00 41.90 347 LEU R CA 1
ATOM 1555 C C . LEU A 1 253 ? 142.265 163.005 162.316 1.00 41.90 347 LEU R C 1
ATOM 1556 O O . LEU A 1 253 ? 142.158 163.313 163.509 1.00 41.90 347 LEU R O 1
ATOM 1561 N N . VAL A 1 254 ? 142.822 163.821 161.419 1.00 43.37 348 VAL R N 1
ATOM 1562 C CA . VAL A 1 254 ? 143.293 165.147 161.811 1.00 43.37 348 VAL R CA 1
ATOM 1563 C C . VAL A 1 254 ? 142.134 166.020 162.281 1.00 43.37 348 VAL R C 1
ATOM 1564 O O . VAL A 1 254 ? 142.235 166.711 163.302 1.00 43.37 348 VAL R O 1
ATOM 1568 N N . LEU A 1 255 ? 141.015 166.000 161.556 1.00 47.41 349 LEU R N 1
ATOM 1569 C CA . LEU A 1 255 ? 139.950 166.975 161.756 1.00 47.41 349 LEU R CA 1
ATOM 1570 C C . LEU A 1 255 ? 138.734 166.436 162.502 1.00 47.41 349 LEU R C 1
ATOM 1571 O O . LEU A 1 255 ? 137.701 167.113 162.524 1.00 47.41 349 LEU R O 1
ATOM 1576 N N . CYS A 1 256 ? 138.814 165.254 163.107 1.00 53.18 350 CYS R N 1
ATOM 1577 C CA . CYS A 1 256 ? 137.718 164.716 163.906 1.00 53.18 350 CYS R CA 1
ATOM 1578 C C . CYS A 1 256 ? 138.168 164.591 165.355 1.00 53.18 350 CYS R C 1
ATOM 1579 O O . CYS A 1 256 ? 139.240 164.041 165.631 1.00 53.18 350 CYS R O 1
ATOM 1582 N N . ASP A 1 257 ? 137.348 165.100 166.273 1.00 57.72 351 ASP R N 1
ATOM 1583 C CA . ASP A 1 257 ? 137.614 165.013 167.703 1.00 57.72 351 ASP R CA 1
ATOM 1584 C C . ASP A 1 257 ? 136.680 164.040 168.411 1.00 57.72 351 ASP R C 1
ATOM 1585 O O . ASP A 1 257 ? 136.788 163.868 169.630 1.00 57.72 351 ASP R O 1
ATOM 1587 N N . SER A 1 258 ? 135.767 163.402 167.680 1.00 59.12 352 SER R N 1
ATOM 1588 C CA . SER A 1 258 ? 134.840 162.434 168.250 1.00 59.12 352 SER R CA 1
ATOM 1589 C C . SER A 1 258 ? 134.909 161.079 167.556 1.00 59.12 352 SER R C 1
ATOM 1590 O O . SER A 1 258 ? 133.959 160.295 167.652 1.00 59.12 352 SER R O 1
ATOM 1593 N N . CYS A 1 259 ? 136.005 160.785 166.863 1.00 58.66 353 CYS R N 1
ATOM 1594 C CA . CYS A 1 259 ? 136.167 159.543 166.122 1.00 58.66 353 CYS R CA 1
ATOM 1595 C C . CYS A 1 259 ? 137.071 158.593 166.894 1.00 58.66 353 CYS R C 1
ATOM 1596 O O . CYS A 1 259 ? 138.025 159.022 167.549 1.00 58.66 353 CYS R O 1
ATOM 1599 N N . ASN A 1 260 ? 136.764 157.300 166.813 1.00 53.11 354 ASN R N 1
ATOM 1600 C CA . ASN A 1 260 ? 137.579 156.291 167.475 1.00 53.11 354 ASN R CA 1
ATOM 1601 C C . ASN A 1 260 ? 138.918 156.153 166.763 1.00 53.11 354 ASN R C 1
ATOM 1602 O O . ASN A 1 260 ? 138.975 155.733 165.603 1.00 53.11 354 ASN R O 1
ATOM 1607 N N . GLN A 1 261 ? 139.997 156.513 167.462 1.00 52.44 355 GLN R N 1
ATOM 1608 C CA . GLN A 1 261 ? 141.325 156.458 166.859 1.00 52.44 355 GLN R CA 1
ATOM 1609 C C . GLN A 1 261 ? 141.731 155.025 166.539 1.00 52.44 355 GLN R C 1
ATOM 1610 O O . GLN A 1 261 ? 142.347 154.762 165.498 1.00 52.44 355 GLN R O 1
ATOM 1616 N N . THR A 1 262 ? 141.398 154.085 167.427 1.00 50.81 356 THR R N 1
ATOM 1617 C CA . THR A 1 262 ? 141.749 152.687 167.200 1.00 50.81 356 THR R CA 1
ATOM 1618 C C . THR A 1 262 ? 141.065 152.142 165.952 1.00 50.81 356 THR R C 1
ATOM 1619 O O . THR A 1 262 ? 141.669 151.385 165.182 1.00 50.81 356 THR R O 1
ATOM 1623 N N . THR A 1 263 ? 139.805 152.523 165.731 1.00 49.38 357 THR R N 1
ATOM 1624 C CA . THR A 1 263 ? 139.088 152.074 164.542 1.00 49.38 357 THR R CA 1
ATOM 1625 C C . THR A 1 263 ? 139.753 152.583 163.267 1.00 49.38 357 THR R C 1
ATOM 1626 O O . THR A 1 263 ? 139.888 151.839 162.288 1.00 49.38 357 THR R O 1
ATOM 1630 N N . LEU A 1 264 ? 140.181 153.848 163.262 1.00 47.38 358 LEU R N 1
ATOM 1631 C CA . LEU A 1 264 ? 140.761 154.425 162.054 1.00 47.38 358 LEU R CA 1
ATOM 1632 C C . LEU A 1 264 ? 142.185 153.929 161.821 1.00 47.38 358 LEU R C 1
ATOM 1633 O O . LEU A 1 264 ? 142.661 153.898 160.678 1.00 47.38 358 LEU R O 1
ATOM 1638 N N . GLN A 1 265 ? 142.885 153.547 162.892 1.00 45.11 359 GLN R N 1
ATOM 1639 C CA . GLN A 1 265 ? 144.272 153.113 162.747 1.00 45.11 359 GLN R CA 1
ATOM 1640 C C . GLN A 1 265 ? 144.375 151.828 161.932 1.00 45.11 359 GLN R C 1
ATOM 1641 O O . GLN A 1 265 ? 145.268 151.690 161.084 1.00 45.11 359 GLN R O 1
ATOM 1647 N N . MET A 1 266 ? 143.473 150.873 162.176 1.00 41.65 360 MET R N 1
ATOM 1648 C CA . MET A 1 266 ? 143.485 149.633 161.405 1.00 41.65 360 MET R CA 1
ATOM 1649 C C . MET A 1 266 ? 143.204 149.898 159.932 1.00 41.65 360 MET R C 1
ATOM 1650 O O . MET A 1 266 ? 143.842 149.305 159.052 1.00 41.65 360 MET R O 1
ATOM 1652 N N . LEU A 1 267 ? 142.250 150.786 159.644 1.00 39.68 361 LEU R N 1
ATOM 1653 C CA . LEU A 1 267 ? 141.959 151.140 158.260 1.00 39.68 361 LEU R CA 1
ATOM 1654 C C . LEU A 1 267 ? 143.171 151.774 157.592 1.00 39.68 361 LEU R C 1
ATOM 1655 O O . LEU A 1 267 ? 143.483 151.469 156.433 1.00 39.68 361 LEU R O 1
ATOM 1660 N N . LEU A 1 268 ? 143.870 152.656 158.311 1.00 38.67 362 LEU R N 1
ATOM 1661 C CA . LEU A 1 268 ? 145.085 153.252 157.766 1.00 38.67 362 LEU R CA 1
ATOM 1662 C C . LEU A 1 268 ? 146.128 152.187 157.456 1.00 38.67 362 LEU R C 1
ATOM 1663 O O . LEU A 1 268 ? 146.756 152.210 156.388 1.00 38.67 362 LEU R O 1
ATOM 1668 N N . GLU A 1 269 ? 146.321 151.242 158.380 1.00 38.67 363 GLU R N 1
ATOM 1669 C CA . GLU A 1 269 ? 147.302 150.182 158.165 1.00 38.67 363 GLU R CA 1
ATOM 1670 C C . GLU A 1 269 ? 146.943 149.336 156.949 1.00 38.67 363 GLU R C 1
ATOM 1671 O O . GLU A 1 269 ? 147.827 148.935 156.183 1.00 38.67 363 GLU R O 1
ATOM 1673 N N . ILE A 1 270 ? 145.654 149.050 156.761 1.00 38.67 364 ILE R N 1
ATOM 1674 C CA . ILE A 1 270 ? 145.231 148.289 155.587 1.00 38.67 364 ILE R CA 1
ATOM 1675 C C . ILE A 1 270 ? 145.492 149.078 154.307 1.00 38.67 364 ILE R C 1
ATOM 1676 O O . ILE A 1 270 ? 145.968 148.526 153.308 1.00 38.67 364 ILE R O 1
ATOM 1681 N N . PHE A 1 271 ? 145.192 150.380 154.316 1.00 38.67 365 PHE R N 1
ATOM 1682 C CA . PHE A 1 271 ? 145.247 151.157 153.079 1.00 38.67 365 PHE R CA 1
ATOM 1683 C C . PHE A 1 271 ? 146.683 151.459 152.657 1.00 38.67 365 PHE R C 1
ATOM 1684 O O . PHE A 1 271 ? 146.962 151.640 151.462 1.00 38.67 365 PHE R O 1
ATOM 1692 N N . VAL A 1 272 ? 147.605 151.531 153.619 1.00 38.67 366 VAL R N 1
ATOM 1693 C CA . VAL A 1 272 ? 148.993 151.846 153.284 1.00 38.67 366 VAL R CA 1
ATOM 1694 C C . VAL A 1 272 ? 149.588 150.771 152.375 1.00 38.67 366 VAL R C 1
ATOM 1695 O O . VAL A 1 272 ? 150.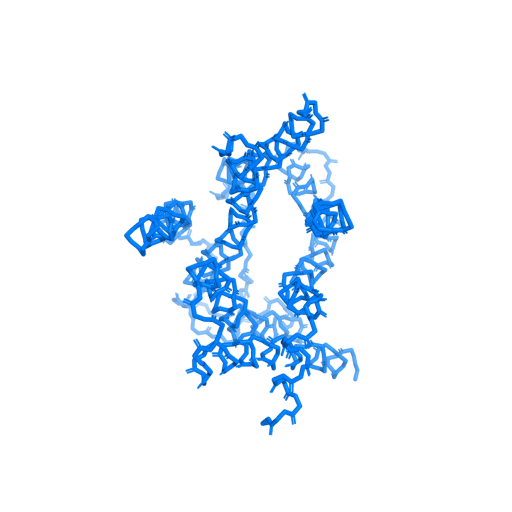345 151.070 151.437 1.00 38.67 366 VAL R O 1
ATOM 1699 N N . TRP A 1 273 ? 149.248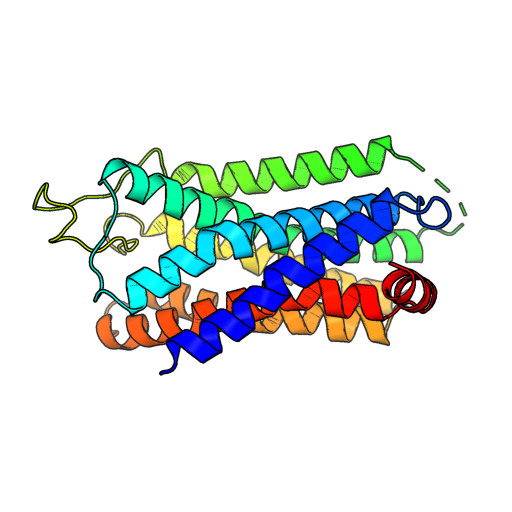 149.505 152.626 1.00 38.67 367 TRP R N 1
ATOM 1700 C CA . TRP A 1 273 ? 149.765 148.429 151.788 1.00 38.67 367 TRP R CA 1
ATOM 1701 C C . TRP A 1 273 ? 149.194 148.485 150.377 1.00 38.67 367 TRP R C 1
ATOM 1702 O O . TRP A 1 273 ? 149.909 148.199 149.410 1.00 38.67 367 TRP R O 1
ATOM 1713 N N . ILE A 1 274 ? 147.918 148.850 150.235 1.00 38.67 368 ILE R N 1
ATOM 1714 C CA . ILE A 1 274 ? 147.352 149.058 148.904 1.00 38.67 368 ILE R CA 1
ATOM 1715 C C . ILE A 1 274 ? 148.100 150.172 148.184 1.00 38.67 368 ILE R C 1
ATOM 1716 O O . ILE A 1 274 ? 148.368 150.089 146.976 1.00 38.67 368 ILE R O 1
ATOM 1721 N N . GLY A 1 275 ? 148.448 151.232 148.916 1.00 38.67 369 GLY R N 1
ATOM 1722 C CA . GLY A 1 275 ? 149.257 152.287 148.325 1.00 38.67 369 GLY R CA 1
ATOM 1723 C C . GLY A 1 275 ? 150.592 151.782 147.806 1.00 38.67 369 GLY R C 1
ATOM 1724 O O . GLY A 1 275 ? 150.996 152.109 146.682 1.00 38.67 369 GLY R O 1
ATOM 1725 N N . TYR A 1 276 ? 151.294 150.977 148.611 1.00 38.67 370 TYR R N 1
ATOM 1726 C CA . TYR A 1 276 ? 152.564 150.420 148.141 1.00 38.67 370 TYR R CA 1
ATOM 1727 C C . TYR A 1 276 ? 152.370 149.522 146.925 1.00 38.67 370 TYR R C 1
ATOM 1728 O O . TYR A 1 276 ? 153.201 149.523 146.009 1.00 38.67 370 TYR R O 1
ATOM 1737 N N . VAL A 1 277 ? 151.298 148.727 146.910 1.00 38.67 371 VAL R N 1
ATOM 1738 C CA . VAL A 1 277 ? 151.041 147.865 145.758 1.00 38.67 371 VAL R CA 1
ATOM 1739 C C . VAL A 1 277 ? 150.864 148.699 144.499 1.00 38.67 371 VAL R C 1
ATOM 1740 O O . VAL A 1 277 ? 151.429 148.385 143.442 1.00 38.67 371 VAL R O 1
ATOM 1744 N N . SER A 1 278 ? 150.083 149.777 144.591 1.00 38.67 372 SER R N 1
ATOM 1745 C CA . SER A 1 278 ? 149.882 150.644 143.433 1.00 38.67 372 SER R CA 1
ATOM 1746 C C . SER A 1 278 ? 151.197 151.254 142.964 1.00 38.67 372 SER R C 1
ATOM 1747 O O . SER A 1 278 ? 151.493 151.271 141.759 1.00 38.67 372 SER R O 1
ATOM 1750 N N . SER A 1 279 ? 152.001 151.756 143.906 1.00 38.67 373 SER R N 1
ATOM 1751 C CA . SER A 1 279 ? 153.273 152.371 143.538 1.00 38.67 373 SER R CA 1
ATOM 1752 C C . SER A 1 279 ? 154.197 151.366 142.863 1.00 38.67 373 SER R C 1
ATOM 1753 O O . SER A 1 279 ? 154.879 151.696 141.886 1.00 38.67 373 SER R O 1
ATOM 1756 N N . GLY A 1 280 ? 154.237 150.136 143.375 1.00 38.67 374 GLY R N 1
ATOM 1757 C CA . GLY A 1 280 ? 155.087 149.122 142.775 1.00 38.67 374 GLY R CA 1
ATOM 1758 C C . GLY A 1 280 ? 154.619 148.687 141.399 1.00 38.67 374 GLY R C 1
ATOM 1759 O O . GLY A 1 280 ? 155.437 148.418 140.515 1.00 38.67 374 GLY R O 1
ATOM 1760 N N . VAL A 1 281 ? 153.301 148.604 141.196 1.00 40.48 375 VAL R N 1
ATOM 1761 C CA . VAL A 1 281 ? 152.762 148.058 139.955 1.00 40.48 375 VAL R CA 1
ATOM 1762 C C . VAL A 1 281 ? 152.702 149.089 138.836 1.00 40.48 375 VAL R C 1
ATOM 1763 O O . VAL A 1 281 ? 152.684 148.706 137.659 1.00 40.48 375 VAL R O 1
ATOM 1767 N N . ASN A 1 282 ? 152.687 150.386 139.160 1.00 43.90 376 ASN R N 1
ATOM 1768 C CA . ASN A 1 282 ? 152.557 151.401 138.112 1.00 43.90 376 ASN R CA 1
ATOM 1769 C C . ASN A 1 282 ? 153.634 151.321 137.030 1.00 43.90 376 ASN R C 1
ATOM 1770 O O . ASN A 1 282 ? 153.275 151.304 135.837 1.00 43.90 376 ASN R O 1
ATOM 1775 N N . PRO A 1 283 ? 154.937 151.273 137.345 1.00 44.09 377 PRO R N 1
ATOM 1776 C CA . PRO A 1 283 ? 155.930 151.339 136.259 1.00 44.09 377 PRO R CA 1
ATOM 1777 C C . PRO A 1 283 ? 155.911 150.134 135.335 1.00 44.09 377 PRO R C 1
ATOM 1778 O O . PRO A 1 283 ? 156.142 150.288 134.130 1.00 44.09 377 PRO R O 1
ATOM 1782 N N . LEU A 1 284 ? 155.649 148.934 135.859 1.00 46.19 378 LEU R N 1
ATOM 1783 C CA . LEU A 1 284 ? 155.527 147.766 134.990 1.00 46.19 378 LEU R CA 1
ATOM 1784 C C . LEU A 1 284 ? 154.333 147.897 134.056 1.00 46.19 378 LEU R C 1
ATOM 1785 O O . LEU A 1 284 ? 154.426 147.573 132.864 1.00 46.19 378 LEU R O 1
ATOM 1787 N N . VAL A 1 285 ? 153.203 148.373 134.580 1.00 47.72 379 VAL R N 1
ATOM 1788 C CA . VAL A 1 285 ? 152.023 148.580 133.746 1.00 47.72 379 VAL R CA 1
ATOM 1789 C C . VAL A 1 285 ? 152.339 149.563 132.627 1.00 47.72 379 VAL R C 1
ATOM 1790 O O . VAL A 1 285 ? 151.943 149.366 131.472 1.00 47.72 379 VAL R O 1
ATOM 1794 N N . TYR A 1 286 ? 153.065 150.632 132.951 1.00 49.23 380 TYR R N 1
ATOM 1795 C CA . TYR A 1 286 ? 153.453 151.593 131.924 1.00 49.23 380 TYR R CA 1
ATOM 1796 C C . TYR A 1 286 ? 154.370 150.961 130.881 1.00 49.23 380 TYR R C 1
ATOM 1797 O O . TYR A 1 286 ? 154.106 151.061 129.678 1.00 49.23 380 TYR R O 1
ATOM 1806 N N . THR A 1 287 ? 155.441 150.302 131.324 1.00 52.12 381 THR R N 1
ATOM 1807 C CA . THR A 1 287 ? 156.466 149.821 130.404 1.00 52.12 381 THR R CA 1
ATOM 1808 C C . THR A 1 287 ? 155.969 148.675 129.529 1.00 52.12 381 THR R C 1
ATOM 1809 O O . THR A 1 287 ? 156.505 148.455 128.439 1.00 52.12 381 THR R O 1
ATOM 1813 N N . LEU A 1 288 ? 154.956 147.933 129.987 1.00 54.20 382 LEU R N 1
ATOM 1814 C CA . LEU A 1 288 ? 154.428 146.848 129.165 1.00 54.20 382 LEU R CA 1
ATOM 1815 C C . LEU A 1 288 ? 153.597 147.347 127.987 1.00 54.20 382 LEU R C 1
ATOM 1816 O O . LEU A 1 288 ? 153.281 146.553 127.095 1.00 54.20 382 LEU R O 1
ATOM 1821 N N . PHE A 1 289 ? 153.232 148.631 127.964 1.00 54.88 383 PHE R N 1
ATOM 1822 C CA . PHE A 1 289 ? 152.398 149.146 126.879 1.00 54.88 383 PHE R CA 1
ATOM 1823 C C . PHE A 1 289 ? 153.118 149.067 125.537 1.00 54.88 383 PHE R C 1
ATOM 1824 O O . PHE A 1 289 ? 152.525 148.679 124.524 1.00 54.88 383 PHE R O 1
ATOM 1832 N N . ASN A 1 290 ? 154.396 149.436 125.508 1.00 58.50 384 ASN R N 1
ATOM 1833 C CA . ASN A 1 290 ? 155.158 149.386 124.269 1.00 58.50 384 ASN R CA 1
ATOM 1834 C C . ASN A 1 290 ? 155.521 147.947 123.916 1.00 58.50 384 ASN R C 1
ATOM 1835 O O . ASN A 1 290 ? 155.669 147.087 124.788 1.00 58.50 384 ASN R O 1
ATOM 1840 N N . LYS A 1 291 ? 155.664 147.691 122.616 1.00 61.93 385 LYS R N 1
ATOM 1841 C CA . LYS A 1 291 ? 156.067 146.373 122.143 1.00 61.93 385 LYS R CA 1
ATOM 1842 C C . LYS A 1 291 ? 157.580 146.213 122.062 1.00 61.93 385 LYS R C 1
ATOM 1843 O O . LYS A 1 291 ? 158.085 145.095 122.216 1.00 61.93 385 LYS R O 1
ATOM 1849 N N . THR A 1 292 ? 158.313 147.304 121.827 1.00 61.94 386 THR R N 1
ATOM 1850 C CA . THR A 1 292 ? 159.770 147.228 121.826 1.00 61.94 386 THR R CA 1
ATOM 1851 C C . THR A 1 292 ? 160.291 146.831 123.200 1.00 61.94 386 THR R C 1
ATOM 1852 O O . THR A 1 292 ? 161.232 146.038 123.317 1.00 61.94 386 THR R O 1
ATOM 1856 N N . PHE A 1 293 ? 159.687 147.380 124.257 1.00 60.15 387 PHE R N 1
ATOM 1857 C CA . PHE A 1 293 ? 160.062 146.981 125.609 1.00 60.15 387 PHE R CA 1
ATOM 1858 C C . PHE A 1 293 ? 159.763 145.509 125.855 1.00 60.15 387 PHE R C 1
ATOM 1859 O O . PHE A 1 293 ? 160.567 144.809 126.480 1.00 60.15 387 PHE R O 1
ATOM 1867 N N . ARG A 1 294 ? 158.615 145.023 125.375 1.00 63.53 388 ARG R N 1
ATOM 1868 C CA . ARG A 1 294 ? 158.282 143.611 125.523 1.00 63.53 388 ARG R CA 1
ATOM 1869 C C . ARG A 1 294 ? 159.244 142.708 124.764 1.00 63.53 388 ARG R C 1
ATOM 1870 O O . ARG A 1 294 ? 159.519 141.594 125.221 1.00 63.53 388 ARG R O 1
ATOM 1878 N N . ASP A 1 295 ? 159.757 143.160 123.620 1.00 65.72 389 ASP R N 1
ATOM 1879 C CA . ASP A 1 295 ? 160.750 142.386 122.865 1.00 65.72 389 ASP R CA 1
ATOM 1880 C C . ASP A 1 295 ? 162.089 142.393 123.597 1.00 65.72 389 ASP R C 1
ATOM 1881 O O . ASP A 1 295 ? 162.771 141.367 123.675 1.00 65.72 389 ASP R O 1
ATOM 1886 N N . ALA A 1 296 ? 162.474 143.550 124.135 1.00 64.65 390 ALA R N 1
ATOM 1887 C CA . ALA A 1 296 ? 163.743 143.698 124.838 1.00 64.65 390 ALA R CA 1
ATOM 1888 C C . ALA A 1 296 ? 163.781 142.879 126.122 1.00 64.65 390 ALA R C 1
ATOM 1889 O O . ALA A 1 296 ? 164.822 142.311 126.470 1.00 64.65 390 ALA R O 1
ATOM 1891 N N . PHE A 1 297 ? 162.654 142.820 126.836 1.00 64.72 391 PHE R N 1
ATOM 1892 C CA . PHE A 1 297 ? 162.625 142.141 128.129 1.00 64.72 391 PHE R CA 1
ATOM 1893 C C . PHE A 1 297 ? 162.961 140.660 127.996 1.00 64.72 391 PHE R C 1
ATOM 1894 O O . PHE A 1 297 ? 163.688 140.106 128.829 1.00 64.72 391 PHE R O 1
ATOM 1902 N N . GLY A 1 298 ? 162.441 140.001 126.959 1.00 69.02 392 GLY R N 1
ATOM 1903 C CA . GLY A 1 298 ? 162.703 138.580 126.796 1.00 69.02 392 GLY R CA 1
ATOM 1904 C C . GLY A 1 298 ? 164.126 138.286 126.358 1.00 69.02 392 GLY R C 1
ATOM 1905 O O . GLY A 1 298 ? 164.613 137.164 126.516 1.00 69.02 392 GLY R O 1
ATOM 1906 N N . ARG A 1 299 ? 164.807 139.287 125.795 1.00 68.36 393 ARG R N 1
ATOM 1907 C CA . ARG A 1 299 ? 166.158 139.071 125.284 1.00 68.36 393 ARG R CA 1
ATOM 1908 C C . ARG A 1 299 ? 167.127 138.693 126.397 1.00 68.36 393 ARG R C 1
ATOM 1909 O O . ARG A 1 299 ? 167.951 137.786 126.231 1.00 68.36 393 ARG R O 1
ATOM 1911 N N . TYR A 1 300 ? 167.047 139.371 127.538 1.00 64.69 394 TYR R N 1
ATOM 1912 C CA . TYR A 1 300 ? 167.961 139.100 128.641 1.00 64.69 394 TYR R CA 1
ATOM 1913 C C . TYR A 1 300 ? 167.209 138.559 129.855 1.00 64.69 394 TYR R C 1
ATOM 1914 O O . TYR A 1 300 ? 167.762 138.470 130.951 1.00 64.69 394 TYR R O 1
#

Solvent-accessible surface area: 13951 Å² total; per-residue (Å²): 266,60,23,69,49,45,41,136,76,13,118,80,13,47,24,22,2,57,61,5,50,37,3,6,83,83,40,86,91,20,80,107,38,92,7,90,8,22,45,11,8,1,51,0,4,40,58,5,0,89,106,2,7,46,36,14,27,70,40,94,83,116,80,43,61,8,58,62,81,66,124,80,0,27,49,37,13,46,54,35,33,21,19,17,9,0,13,7,43,0,7,8,12,14,17,62,53,51,59,104,56,77,156,71,158,115,57,62,87,16,118,109,57,26,72,72,12,58,116,64,0,75,43,28,0,89,46,5,55,141,98,25,49,136,56,153,73,127,65,36,97,94,10,63,16,71,50,61,68,141,82,10,24,110,46,19,38,129,16,5,77,39,7,1,53,64,0,50,56,69,13,95,98,14,83,62,82,32,119,161,99,132,56,60,75,28,4,72,58,12,50,89,20,8,112,70,23,32,51,42,19,85,16,18,29,56,16,27,125,30,116,113,53,95,84,109,74,24,72,60,74,20,52,108,48,39,44,76,0,8,70,4,12,10,66,18,12,33,73,47,7,98,100,54,143,55,13,132,108,28,48,71,89,118

Nearest PDB structures (foldseek):
  7srq-assembly1_R  TM=1.004E+00  e=9.165E-32  Homo sapiens
  7vod-assembly1_A  TM=8.879E-01  e=4.528E-16  Homo sapiens
  6a94-assembly2_B  TM=8.885E-01  e=1.628E-15  Homo sapiens
  7voe-assembly1_A  TM=8.716E-01  e=2.422E-15  Homo sapiens
  6wgt-assembly3_C  TM=8.684E-01  e=8.330E-15  Homo sapiens

Radius of gyration: 19.54 Å; Cα contacts (8 Å, |Δi|>4): 209; chains: 1; bounding box: 37×40×61 Å

Secondary structure (DSSP, 8-state):
-HHHHHHHHHHHHHHHHHHHHHHHHH-STT-SHHHHHHHHHHHHHHHIIIIIHHHHHHHHHTTT---S-TTHHHHHHHHHHHHHHHHHHHHHHHHHHHHHHHH---HHHHHHHHHHHHHHHHHHHTHHHHS----S-S-GGG------TTTSSHHHHHHHIIIIIHHHHHHHHHHHHHHT---HHHHHHHHHTGGGGHHHHHHHHHHHH-SSS-HHHHHHHHHHHHHHHHHHHHHHHHHHHTSSHHHHHHHHH-

Foldseek 3Di:
DVLVVLVVLLVLLLVLLVLLVCLQVVDDVNVDQVSVLLNLLSVLSNVCSVPLSVQLSVCVVQPLFHPDAPLVLQVSQLSVQLRLLLNLVSVLVVLVVVLCVLVVCDNVVSVVVSVVSNVVSNVLSPVRPVQDDDDPDNDRRPHGRDDDCVSQQVSLVVSLCVSQVVSVVSSVVSVVVSVVRVCPVCPVVLVVLSVLLVVLSVLSVCVSPDPPDDPVVSVVVNSVSVVSSSSSSSVNSSVVQVVDVVSVVSSVVD

Sequence (254 aa):
WAALLILMVIIPTIGGNTLVILAVSLEKKLQYATNYFLMSLAVADLLVGLFVMPIALLTIMFEAMWPLPLVLCPAWLFLDVLFSTASIWHLCAISVDRYIAIKKPSRATAFIKITVVWLISIGIAIPVPIKGIETDVDNPNNITCVLTKERFGDFMLFGSLAAFFTPLAIMIVTYFLTIHAASKVLGIVFFLFLLMWCPFFITNITLVLCDSCNQTTLQMLLEIFVWIGYVSSGVNPLVYTLFNKTFRDAFGRY

B-factor: mean 43.51, std 7.15, range [34.29, 69.02]